Protein AF-A0A7G2JYA2-F1 (afdb_monomer_lite)

InterPro domains:
  IPR001525 C-5 cytosine methyltransferase [PF00145] (7-54)
  IPR001525 C-5 cytosine methyltransferase [PF00145] (101-145)
  IPR001525 C-5 cytosine methyltransferase [PS51679] (1-152)
  IPR019062 Restriction endonuclease, type II, HpaII [PF09561] (167-220)
  IPR029063 S-adenosyl-L-methionine-dependent methyltransferase superfamily [G3DSA:3.40.50.150] (1-68)
  IPR029063 S-adenosyl-L-methionine-dependent methyltransferase superfamily [SSF53335] (8-150)
  IPR050390 DNA Cytosine-5 Methyltransferase [PTHR10629] (8-52)

Organism: NCBI:txid456482

Radius of gyration: 27.26 Å; chains: 1; bounding box: 79×37×60 Å

pLDDT: mean 84.64, std 14.78, range [38.72, 98.38]

Structure (mmCIF, N/CA/C/O backbone):
data_AF-A0A7G2JYA2-F1
#
_entry.id   AF-A0A7G2JYA2-F1
#
loop_
_atom_site.group_PDB
_atom_site.id
_atom_site.type_symbol
_atom_site.label_atom_id
_atom_site.label_alt_id
_atom_site.label_comp_id
_atom_site.label_asym_id
_atom_site.label_entity_id
_atom_site.label_seq_id
_atom_site.pdbx_PDB_ins_code
_atom_site.Cartn_x
_atom_site.Cartn_y
_atom_site.Cartn_z
_atom_site.occupancy
_atom_site.B_iso_or_equiv
_atom_site.auth_seq_id
_atom_site.auth_comp_id
_atom_site.auth_asym_id
_atom_site.auth_atom_id
_atom_site.pdbx_PDB_model_num
ATOM 1 N N . ILE A 1 1 ? 4.106 -10.893 19.745 1.00 87.44 1 ILE A N 1
ATOM 2 C CA . ILE A 1 1 ? 3.954 -9.435 19.480 1.00 87.44 1 ILE A CA 1
ATOM 3 C C . ILE A 1 1 ? 2.601 -8.959 19.981 1.00 87.44 1 ILE A C 1
ATOM 5 O O . ILE A 1 1 ? 2.606 -8.155 20.895 1.00 87.44 1 ILE A O 1
ATOM 9 N N . ARG A 1 2 ? 1.481 -9.466 19.439 1.00 89.56 2 ARG A N 1
ATOM 10 C CA . ARG A 1 2 ? 0.130 -9.108 19.900 1.00 89.56 2 ARG A CA 1
ATOM 11 C C . ARG A 1 2 ? -0.038 -9.265 21.416 1.00 89.56 2 ARG A C 1
ATOM 13 O O . ARG A 1 2 ? -0.331 -8.278 22.067 1.00 89.56 2 ARG A O 1
ATOM 20 N N . ASP A 1 3 ? 0.260 -10.446 21.956 1.00 90.69 3 ASP A N 1
ATOM 21 C CA . ASP A 1 3 ? 0.047 -10.734 23.385 1.00 90.69 3 ASP A CA 1
ATOM 22 C C . ASP A 1 3 ? 0.799 -9.764 24.305 1.00 90.69 3 ASP A C 1
ATOM 24 O O . ASP A 1 3 ? 0.216 -9.219 25.229 1.00 90.69 3 ASP A O 1
ATOM 28 N N . ILE A 1 4 ? 2.064 -9.464 23.993 1.00 93.25 4 ILE A N 1
ATOM 29 C CA . ILE A 1 4 ? 2.868 -8.484 24.742 1.00 93.25 4 ILE A CA 1
ATOM 30 C C . ILE A 1 4 ? 2.220 -7.092 24.672 1.00 93.25 4 ILE A C 1
ATOM 32 O O . ILE A 1 4 ? 2.113 -6.402 25.680 1.00 93.25 4 ILE A O 1
ATOM 36 N N . LEU A 1 5 ? 1.775 -6.665 23.485 1.00 89.56 5 LEU A N 1
ATOM 37 C CA . LEU A 1 5 ? 1.145 -5.354 23.316 1.00 89.56 5 LEU A CA 1
ATOM 38 C C . LEU A 1 5 ? -0.164 -5.247 24.106 1.00 89.56 5 LEU A C 1
ATOM 40 O O . LEU A 1 5 ? -0.348 -4.271 24.826 1.00 89.56 5 LEU A O 1
ATOM 44 N N . GLU A 1 6 ? -1.036 -6.248 24.007 1.00 86.69 6 GLU A N 1
ATOM 45 C CA . GLU A 1 6 ? -2.365 -6.222 24.626 1.00 86.69 6 GLU A CA 1
ATOM 46 C C . GLU A 1 6 ? -2.325 -6.507 26.129 1.00 86.69 6 GLU A C 1
ATOM 48 O O . GLU A 1 6 ? -2.915 -5.768 26.914 1.00 86.69 6 GLU A O 1
ATOM 53 N N . GLN A 1 7 ? -1.624 -7.563 26.545 1.00 85.81 7 GLN A N 1
ATOM 54 C CA . GLN A 1 7 ? -1.699 -8.086 27.911 1.00 85.81 7 GLN A CA 1
ATOM 55 C C . GLN A 1 7 ? -0.664 -7.464 28.849 1.00 85.81 7 GLN A C 1
ATOM 57 O O . GLN A 1 7 ? -0.943 -7.304 30.035 1.00 85.81 7 GLN A O 1
ATOM 62 N N . GLU A 1 8 ? 0.522 -7.112 28.344 1.00 91.44 8 GLU A N 1
ATOM 63 C CA . GLU A 1 8 ? 1.608 -6.580 29.181 1.00 91.44 8 GLU A CA 1
ATOM 64 C C . GLU A 1 8 ? 1.722 -5.056 29.087 1.00 91.44 8 GLU A C 1
ATOM 66 O O . GLU A 1 8 ? 2.047 -4.395 30.073 1.00 91.44 8 GLU A O 1
ATOM 71 N N . LEU A 1 9 ? 1.460 -4.486 27.906 1.00 90.94 9 LEU A N 1
ATOM 72 C CA . LEU A 1 9 ? 1.681 -3.062 27.638 1.00 90.94 9 LEU A CA 1
ATOM 73 C C . LEU A 1 9 ? 0.392 -2.228 27.566 1.00 90.94 9 LEU A C 1
ATOM 75 O O . LEU A 1 9 ? 0.486 -1.000 27.534 1.00 90.94 9 LEU A O 1
ATOM 79 N N . GLY A 1 10 ? -0.788 -2.861 27.555 1.00 87.12 10 GLY A N 1
ATOM 80 C CA . GLY A 1 10 ? -2.086 -2.173 27.561 1.00 87.12 10 GLY A CA 1
ATOM 81 C C . GLY A 1 10 ? -2.431 -1.440 26.257 1.00 87.12 10 GLY A C 1
ATOM 82 O O . GLY A 1 10 ? -3.100 -0.407 26.283 1.00 87.12 10 GLY A O 1
ATOM 83 N N . TYR A 1 11 ? -1.951 -1.933 25.114 1.00 89.69 11 TYR A N 1
ATOM 84 C CA . TYR A 1 11 ? -2.287 -1.413 23.786 1.00 89.69 11 TYR A CA 1
ATOM 85 C C . TYR A 1 11 ? -3.396 -2.238 23.131 1.00 89.69 11 TYR A C 1
ATOM 87 O O . TYR A 1 11 ? -3.364 -3.462 23.180 1.00 89.69 11 TYR A O 1
ATOM 95 N N . SER A 1 12 ? -4.312 -1.596 22.407 1.00 89.31 12 SER A N 1
ATOM 96 C CA . SER A 1 12 ? -5.119 -2.288 21.397 1.00 89.31 12 SER A CA 1
ATOM 97 C C . SER A 1 12 ? -4.242 -2.784 20.242 1.00 89.31 12 SER A C 1
ATOM 99 O O . SER A 1 12 ? -3.123 -2.302 20.040 1.00 89.31 12 SER A O 1
ATOM 101 N N . PHE A 1 13 ? -4.726 -3.756 19.462 1.00 90.25 13 PHE A N 1
ATOM 102 C CA . PHE A 1 13 ? -3.968 -4.301 18.336 1.00 90.25 13 PHE A CA 1
ATOM 103 C C . PHE A 1 13 ? -4.812 -4.463 17.069 1.00 90.25 13 PHE A C 1
ATOM 105 O O . PHE A 1 13 ? -5.624 -5.376 16.928 1.00 90.25 13 PHE A O 1
ATOM 112 N N . TYR A 1 14 ? -4.518 -3.630 16.076 1.00 91.81 14 TYR A N 1
ATOM 113 C CA . TYR A 1 14 ? -5.104 -3.673 14.743 1.00 91.81 14 TYR A CA 1
ATOM 114 C C . TYR A 1 14 ? -4.046 -4.090 13.721 1.00 91.81 14 TYR A C 1
ATOM 116 O O . TYR A 1 14 ? -2.937 -3.555 13.687 1.00 91.81 14 TYR A O 1
ATOM 124 N N . PHE A 1 15 ? -4.387 -5.045 12.854 1.00 94.25 15 PHE A N 1
ATOM 125 C CA . PHE A 1 15 ? -3.479 -5.576 11.839 1.00 94.25 15 PHE A CA 1
ATOM 126 C C . PHE A 1 15 ? -4.171 -5.721 10.487 1.00 94.25 15 PHE A C 1
ATOM 128 O O . PHE A 1 15 ? -5.263 -6.283 10.406 1.00 94.25 15 PHE A O 1
ATOM 135 N N . LYS A 1 16 ? -3.504 -5.286 9.413 1.00 95.44 16 LYS A N 1
ATOM 136 C CA . LYS A 1 16 ? -3.934 -5.540 8.030 1.00 95.44 16 LYS A CA 1
ATOM 137 C C . LYS A 1 16 ? -2.724 -5.587 7.100 1.00 95.44 16 LYS A C 1
ATOM 139 O O . LYS A 1 16 ? -1.750 -4.856 7.278 1.00 95.44 16 LYS A O 1
ATOM 144 N N . VAL A 1 17 ? -2.779 -6.451 6.088 1.00 96.75 17 VAL A N 1
ATOM 145 C CA . VAL A 1 17 ? -1.805 -6.442 4.988 1.00 96.75 17 VAL A CA 1
ATOM 146 C C . VAL A 1 17 ? -2.304 -5.482 3.917 1.00 96.75 17 VAL A C 1
ATOM 148 O O . VAL A 1 17 ? -3.364 -5.701 3.341 1.00 96.75 17 VAL A O 1
ATOM 151 N N . LEU A 1 18 ? -1.529 -4.435 3.648 1.00 96.69 18 LEU A N 1
ATOM 152 C CA . LEU A 1 18 ? -1.830 -3.407 2.656 1.00 96.69 18 LEU A CA 1
ATOM 153 C C . LEU A 1 18 ? -0.885 -3.538 1.461 1.00 96.69 18 LEU A C 1
ATOM 155 O O . LEU A 1 18 ? 0.320 -3.742 1.643 1.00 96.69 18 LEU A O 1
ATOM 159 N N . LYS A 1 19 ? -1.406 -3.410 0.239 1.00 97.19 19 LYS A N 1
ATOM 160 C CA . LYS A 1 19 ? -0.598 -3.383 -0.989 1.00 97.19 19 LYS A CA 1
ATOM 161 C C . LYS A 1 19 ? -0.483 -1.958 -1.494 1.00 97.19 19 LYS A C 1
ATOM 163 O O . LYS A 1 19 ? -1.463 -1.230 -1.494 1.00 97.19 19 LYS A O 1
ATOM 168 N N . ALA A 1 20 ? 0.685 -1.574 -1.998 1.00 97.50 20 ALA A N 1
ATOM 169 C CA . ALA A 1 20 ? 0.857 -0.246 -2.591 1.00 97.50 20 ALA A CA 1
ATOM 170 C C . ALA A 1 20 ? -0.096 0.005 -3.785 1.00 97.50 20 ALA A C 1
ATOM 172 O O . ALA A 1 20 ? -0.583 1.123 -3.944 1.00 97.50 20 ALA A O 1
ATOM 173 N N . SER A 1 21 ? -0.432 -1.047 -4.546 1.00 97.81 21 SER A N 1
ATOM 174 C CA . SER A 1 21 ? -1.435 -1.025 -5.624 1.00 97.81 21 SER A CA 1
ATOM 175 C C . SER A 1 21 ? -2.829 -0.611 -5.182 1.00 97.81 21 SER A C 1
ATOM 177 O O . SER A 1 21 ? -3.551 -0.008 -5.967 1.00 97.81 21 SER A O 1
ATOM 179 N N . ASP A 1 22 ? -3.184 -0.891 -3.932 1.00 97.75 22 ASP A N 1
ATOM 180 C CA . ASP A 1 22 ? -4.495 -0.564 -3.372 1.00 97.75 22 ASP A CA 1
ATOM 181 C C . ASP A 1 22 ? -4.549 0.904 -2.912 1.00 97.75 22 ASP A C 1
ATOM 183 O O . ASP A 1 22 ? -5.589 1.377 -2.475 1.00 97.75 22 ASP A O 1
ATOM 187 N N . TYR A 1 23 ? -3.432 1.638 -2.993 1.00 97.88 23 TYR A N 1
ATOM 188 C CA . TYR A 1 23 ? -3.312 3.031 -2.552 1.00 97.88 23 TYR A CA 1
ATOM 189 C C . TYR A 1 23 ? -2.679 3.923 -3.624 1.00 97.88 23 TYR A C 1
ATOM 191 O O . TYR A 1 23 ? -1.924 4.851 -3.330 1.00 97.88 23 TYR A O 1
ATOM 199 N N . GLY A 1 24 ? -2.990 3.647 -4.892 1.00 97.19 24 GLY A N 1
ATOM 200 C CA . GLY A 1 24 ? -2.663 4.543 -5.997 1.00 97.19 24 GLY A CA 1
ATOM 201 C C . GLY A 1 24 ? -1.292 4.349 -6.645 1.00 97.19 24 GLY A C 1
ATOM 202 O O . GLY A 1 24 ? -0.990 5.068 -7.595 1.00 97.19 24 GLY A O 1
ATOM 203 N N . LEU A 1 25 ? -0.465 3.410 -6.178 1.00 98.31 25 LEU A N 1
ATOM 204 C CA . LEU A 1 25 ? 0.905 3.228 -6.668 1.00 98.31 25 LEU A CA 1
ATOM 205 C C . LEU A 1 25 ? 1.054 1.960 -7.514 1.00 98.31 25 LEU A C 1
ATOM 207 O O . LEU A 1 25 ? 0.615 0.899 -7.077 1.00 98.31 25 LEU A O 1
ATOM 211 N N . PRO A 1 26 ? 1.750 1.987 -8.665 1.00 98.12 26 PRO A N 1
ATOM 212 C CA . PRO A 1 26 ? 1.885 0.825 -9.545 1.00 98.12 26 PRO A CA 1
ATOM 213 C C . PRO A 1 26 ? 2.936 -0.173 -9.038 1.00 98.12 26 PRO A C 1
ATOM 215 O O . PRO A 1 26 ? 3.885 -0.532 -9.734 1.00 98.12 26 PRO A O 1
ATOM 218 N N . GLN A 1 27 ? 2.787 -0.648 -7.802 1.00 97.81 27 GLN A N 1
ATOM 219 C CA . GLN A 1 27 ? 3.692 -1.599 -7.171 1.00 97.81 27 GLN A CA 1
ATOM 220 C C . GLN A 1 27 ? 2.916 -2.646 -6.367 1.00 97.81 27 GLN A C 1
ATOM 222 O O . GLN A 1 27 ? 2.090 -2.313 -5.527 1.00 97.81 27 GLN A O 1
ATOM 227 N N . LEU A 1 28 ? 3.242 -3.930 -6.538 1.00 95.56 28 LEU A N 1
ATOM 228 C CA . LEU A 1 28 ? 2.554 -5.008 -5.814 1.00 95.56 28 LEU A CA 1
ATOM 229 C C . LEU A 1 28 ? 2.766 -4.947 -4.287 1.00 95.56 28 LEU A C 1
ATOM 231 O O . LEU A 1 28 ? 1.893 -5.364 -3.536 1.00 95.56 28 LEU A O 1
ATOM 235 N N . ARG A 1 29 ? 3.938 -4.457 -3.852 1.00 95.75 29 ARG A N 1
ATOM 236 C CA . ARG A 1 29 ? 4.499 -4.402 -2.480 1.00 95.75 29 ARG A CA 1
ATOM 237 C C . ARG A 1 29 ? 3.463 -4.584 -1.349 1.00 95.75 29 ARG A C 1
ATOM 239 O O . ARG A 1 29 ? 3.021 -3.587 -0.781 1.00 95.75 29 ARG A O 1
ATOM 246 N N . PRO A 1 30 ? 3.137 -5.836 -0.962 1.00 96.56 30 PRO A N 1
ATOM 247 C CA . PRO A 1 30 ? 2.293 -6.105 0.195 1.00 96.56 30 PRO A CA 1
ATOM 248 C C . PRO A 1 30 ? 3.116 -5.928 1.473 1.00 96.56 30 PRO A C 1
ATOM 250 O O . PRO A 1 30 ? 4.232 -6.452 1.576 1.00 96.56 30 PRO A O 1
ATOM 253 N N . ARG A 1 31 ? 2.601 -5.185 2.449 1.00 96.50 31 ARG A N 1
ATOM 254 C CA . ARG A 1 31 ? 3.238 -4.967 3.753 1.00 96.50 31 ARG A CA 1
ATOM 255 C C . ARG A 1 31 ? 2.219 -5.124 4.870 1.00 96.50 31 ARG A C 1
ATOM 257 O O . ARG A 1 31 ? 1.078 -4.706 4.736 1.00 96.50 31 ARG A O 1
ATOM 264 N N . ALA A 1 32 ? 2.649 -5.749 5.958 1.00 96.25 32 ALA A N 1
ATOM 265 C CA . ALA A 1 32 ? 1.882 -5.822 7.189 1.00 96.25 32 ALA A CA 1
ATOM 266 C C . ALA A 1 32 ? 1.953 -4.475 7.914 1.00 96.25 32 ALA A C 1
ATOM 268 O O . ALA A 1 32 ? 3.049 -3.996 8.203 1.00 96.25 32 ALA A O 1
ATOM 269 N N . PHE A 1 33 ? 0.796 -3.898 8.214 1.00 96.44 33 PHE A N 1
ATOM 270 C CA . PHE A 1 33 ? 0.657 -2.738 9.081 1.00 96.44 33 PHE A CA 1
ATOM 271 C C . PHE A 1 33 ? 0.082 -3.207 10.415 1.00 96.44 33 PHE A C 1
ATOM 273 O O . PHE A 1 33 ? -0.901 -3.947 10.445 1.00 96.44 33 PHE A O 1
ATOM 280 N N . MET A 1 34 ? 0.729 -2.797 11.503 1.00 95.00 34 MET A N 1
ATOM 281 C CA . MET A 1 34 ? 0.316 -3.048 12.882 1.00 95.00 34 MET A CA 1
ATOM 282 C C . MET A 1 34 ? 0.147 -1.695 13.556 1.00 95.00 34 MET A C 1
ATOM 284 O O . MET A 1 34 ? 1.076 -0.888 13.531 1.00 95.00 34 MET A O 1
ATOM 288 N N . ILE A 1 35 ? -1.027 -1.445 14.119 1.00 93.50 35 ILE A N 1
ATOM 289 C CA . ILE A 1 35 ? -1.361 -0.201 14.810 1.00 93.50 35 ILE A CA 1
ATOM 290 C C . ILE A 1 35 ? -1.909 -0.579 16.173 1.00 93.50 35 ILE A C 1
ATOM 292 O O . ILE A 1 35 ? -2.748 -1.471 16.271 1.00 93.50 35 ILE A O 1
ATOM 296 N N . GLY A 1 36 ? -1.435 0.096 17.210 1.00 91.19 36 GLY A N 1
ATOM 297 C CA . GLY A 1 36 ? -1.969 -0.062 18.549 1.00 91.19 36 GLY A CA 1
ATOM 298 C C . GLY A 1 36 ? -2.107 1.278 19.238 1.00 91.19 36 GLY A C 1
ATOM 299 O O . GLY A 1 36 ? -1.251 2.152 19.081 1.00 91.19 36 GLY A O 1
ATOM 300 N N . PHE A 1 37 ? -3.182 1.421 20.000 1.00 89.38 37 PHE A N 1
ATOM 301 C CA . PHE A 1 37 ? -3.479 2.610 20.783 1.00 89.38 37 PHE A CA 1
ATOM 302 C C . PHE A 1 37 ? -3.457 2.222 22.256 1.00 89.38 37 PHE A C 1
ATOM 304 O O . PHE A 1 37 ? -4.023 1.204 22.646 1.00 89.38 37 PHE A O 1
ATOM 311 N N . ARG A 1 38 ? -2.751 2.999 23.072 1.00 86.81 38 ARG A N 1
ATOM 312 C CA . ARG A 1 38 ? -2.680 2.752 24.510 1.00 86.81 38 ARG A CA 1
ATOM 313 C C . ARG A 1 38 ? -3.989 3.189 25.164 1.00 86.81 38 ARG A C 1
ATOM 315 O O . ARG A 1 38 ? -4.478 4.263 24.823 1.00 86.81 38 ARG A O 1
ATOM 322 N N . ASP A 1 39 ? -4.508 2.383 26.087 1.00 74.12 39 ASP A N 1
ATOM 323 C CA . ASP A 1 39 ? -5.713 2.697 26.876 1.00 74.12 39 ASP A CA 1
ATOM 324 C C . ASP A 1 39 ? -6.967 2.962 26.005 1.00 74.12 39 ASP A C 1
ATOM 326 O O . ASP A 1 39 ? -7.845 3.761 26.330 1.00 74.12 39 ASP A O 1
ATOM 330 N N . ASP A 1 40 ? -7.046 2.278 24.860 1.00 72.00 40 ASP A N 1
ATOM 331 C CA . ASP A 1 40 ? -8.160 2.324 23.907 1.00 72.00 40 ASP A CA 1
ATOM 332 C C . ASP A 1 40 ? -9.364 1.548 24.466 1.00 72.00 40 ASP A C 1
ATOM 334 O O . ASP A 1 40 ? -9.551 0.354 24.219 1.00 72.00 40 ASP A O 1
ATOM 338 N N . HIS A 1 41 ? -10.150 2.208 25.317 1.00 60.59 41 HIS A N 1
ATOM 339 C CA . HIS A 1 41 ? -11.287 1.602 26.004 1.00 60.59 41 HIS A CA 1
ATOM 340 C C . HIS A 1 41 ? -12.524 1.492 25.089 1.00 60.59 41 HIS A C 1
ATOM 342 O O . HIS A 1 41 ? -13.467 2.267 25.193 1.00 60.59 41 HIS A O 1
ATOM 348 N N . VAL A 1 42 ? -12.532 0.464 24.233 1.00 54.56 42 VAL A N 1
ATOM 349 C CA . VAL A 1 42 ? -13.696 -0.292 23.698 1.00 54.56 42 VAL A CA 1
ATOM 350 C C . VAL A 1 42 ? -14.729 0.448 22.816 1.00 54.56 42 VAL A C 1
ATOM 352 O O . VAL A 1 42 ? -15.419 -0.212 22.042 1.00 54.56 42 VAL A O 1
ATOM 355 N N . LEU A 1 43 ? -14.862 1.775 22.862 1.00 53.59 43 LEU A N 1
ATOM 356 C CA . LEU A 1 43 ? -15.916 2.491 22.121 1.00 53.59 43 LEU A CA 1
ATOM 357 C C . LEU A 1 43 ? -15.513 2.918 20.701 1.00 53.59 43 LEU A C 1
ATOM 359 O O . LEU A 1 43 ? -16.385 3.083 19.846 1.00 53.59 43 LEU A O 1
ATOM 363 N N . GLY A 1 44 ? -14.217 3.047 20.414 1.00 57.56 44 GLY A N 1
ATOM 364 C CA . GLY A 1 44 ? -13.713 3.305 19.069 1.00 57.56 44 GLY A CA 1
ATOM 365 C C . GLY A 1 44 ? -13.234 2.020 18.390 1.00 57.56 44 GLY A C 1
ATOM 366 O O . GLY A 1 44 ? -12.468 1.254 18.961 1.00 57.56 44 GLY A O 1
ATOM 367 N N . ASN A 1 45 ? -13.665 1.781 17.150 1.00 77.69 45 ASN A N 1
ATOM 368 C CA . ASN A 1 45 ? -13.086 0.737 16.302 1.00 77.69 45 ASN A CA 1
ATOM 369 C C . ASN A 1 45 ? -12.233 1.405 15.226 1.00 77.69 45 ASN A C 1
ATOM 371 O O . ASN A 1 45 ? -12.764 1.934 14.243 1.00 77.69 45 ASN A O 1
ATOM 375 N N . PHE A 1 46 ? -10.909 1.380 15.394 1.00 89.38 46 PHE A N 1
ATOM 376 C CA . PHE A 1 46 ? -10.008 1.815 14.331 1.00 89.38 46 PHE A CA 1
ATOM 377 C C . PHE A 1 46 ? -10.234 0.972 13.067 1.00 89.38 46 PHE A C 1
ATOM 379 O O . PHE A 1 46 ? -10.296 -0.259 13.111 1.00 89.38 46 PHE A O 1
ATOM 386 N N . SER A 1 47 ? -10.309 1.641 11.917 1.00 92.31 47 SER A N 1
ATOM 387 C CA . SER A 1 47 ? -10.383 0.997 10.608 1.00 92.31 47 SER A CA 1
ATOM 388 C C . SER A 1 47 ? -9.232 1.462 9.723 1.00 92.31 47 SER A C 1
ATOM 390 O O . SER A 1 47 ? -8.852 2.632 9.702 1.00 92.31 47 SER A O 1
ATOM 392 N N . PHE A 1 48 ? -8.650 0.512 8.995 1.00 95.62 48 PHE A N 1
ATOM 393 C CA . PHE A 1 48 ? -7.657 0.811 7.969 1.00 95.62 48 PHE A CA 1
ATOM 394 C C . PHE A 1 48 ? -8.320 1.505 6.773 1.00 95.62 48 PHE A C 1
ATOM 396 O O . PHE A 1 48 ? -9.480 1.211 6.488 1.00 95.62 48 PHE A O 1
ATOM 403 N N . PRO A 1 49 ? -7.582 2.344 6.026 1.00 96.25 49 PRO A N 1
ATOM 404 C CA . PRO A 1 49 ? -8.135 3.063 4.885 1.00 96.25 49 PRO A CA 1
ATOM 405 C C . PRO A 1 49 ? -8.661 2.104 3.815 1.00 96.25 49 PRO A C 1
ATOM 407 O O . PRO A 1 49 ? -8.058 1.053 3.545 1.00 96.25 49 PRO A O 1
ATOM 410 N N . GLU A 1 50 ? -9.752 2.505 3.169 1.00 96.31 50 GLU A N 1
ATOM 411 C CA . GLU A 1 50 ? -10.295 1.789 2.020 1.00 96.31 50 GLU A CA 1
ATOM 412 C C . GLU A 1 50 ? -9.372 1.913 0.796 1.00 96.31 50 GLU A C 1
ATOM 414 O O . GLU A 1 50 ? -8.714 2.946 0.622 1.00 96.31 50 GLU A O 1
ATOM 419 N N . PRO A 1 51 ? -9.291 0.870 -0.051 1.00 96.50 51 PRO A N 1
ATOM 420 C CA . PRO A 1 51 ? -8.523 0.917 -1.286 1.00 96.50 51 PRO A CA 1
ATOM 421 C C . PRO A 1 51 ? -8.996 2.009 -2.250 1.00 96.50 51 PRO A C 1
ATOM 423 O O . PRO A 1 51 ? -10.190 2.273 -2.382 1.00 96.50 51 PRO A O 1
ATOM 426 N N . ILE A 1 52 ? -8.055 2.576 -2.998 1.00 97.25 52 ILE A N 1
ATOM 427 C CA . ILE A 1 52 ? -8.300 3.499 -4.108 1.00 97.25 52 ILE A CA 1
ATOM 428 C C . ILE A 1 52 ? -7.649 2.968 -5.395 1.00 97.25 52 ILE A C 1
ATOM 430 O O . ILE A 1 52 ? -6.653 2.240 -5.327 1.00 97.25 52 ILE A O 1
ATOM 434 N N . PRO A 1 53 ? -8.176 3.328 -6.580 1.00 97.69 53 PRO A N 1
ATOM 435 C CA . PRO A 1 53 ? -7.574 2.927 -7.848 1.00 97.69 53 PRO A CA 1
ATOM 436 C C . PRO A 1 53 ? -6.163 3.506 -8.035 1.00 97.69 53 PRO A C 1
ATOM 438 O O . PRO A 1 53 ? -5.769 4.476 -7.381 1.00 97.69 53 PRO A O 1
ATOM 441 N N . LEU A 1 54 ? -5.408 2.920 -8.970 1.00 97.88 54 LEU A N 1
ATOM 442 C CA . LEU A 1 54 ? -4.081 3.397 -9.365 1.00 97.88 54 LEU A CA 1
ATOM 443 C C . LEU A 1 54 ? -4.137 4.856 -9.845 1.00 97.88 54 LEU A C 1
ATOM 445 O O . LEU A 1 54 ? -4.980 5.215 -10.662 1.00 97.88 54 LEU A O 1
ATOM 449 N N . LYS A 1 55 ? -3.201 5.689 -9.373 1.00 97.31 55 LYS A N 1
ATOM 450 C CA . LYS A 1 55 ? -3.024 7.073 -9.851 1.00 97.31 55 LYS A CA 1
ATOM 451 C C . LYS A 1 55 ? -2.300 7.113 -11.193 1.00 97.31 55 LYS A C 1
ATOM 453 O O . LYS A 1 55 ? -2.487 8.037 -11.974 1.00 97.31 55 LYS A O 1
ATOM 458 N N . PHE A 1 56 ? -1.422 6.140 -11.405 1.00 98.00 56 PHE A N 1
ATOM 459 C CA . PHE A 1 56 ? -0.609 5.958 -12.597 1.00 98.00 56 PHE A CA 1
ATOM 460 C C . PHE A 1 56 ? -0.114 4.508 -12.647 1.00 98.00 56 PHE A C 1
ATOM 462 O O . PHE A 1 56 ? -0.155 3.783 -11.649 1.00 98.00 56 PHE A O 1
ATOM 469 N N . THR A 1 57 ? 0.360 4.091 -13.812 1.00 98.38 57 THR A N 1
ATOM 470 C CA . THR A 1 57 ? 0.805 2.730 -14.127 1.00 98.38 57 THR A CA 1
ATOM 471 C C . THR A 1 57 ? 2.325 2.658 -14.263 1.00 98.38 57 THR A C 1
ATOM 473 O O . THR A 1 57 ? 3.025 3.674 -14.293 1.00 98.38 57 THR A O 1
ATOM 476 N N . MET A 1 58 ? 2.876 1.451 -14.400 1.00 98.19 58 MET A N 1
ATOM 477 C CA . MET A 1 58 ? 4.290 1.309 -14.753 1.00 98.19 58 MET A CA 1
ATOM 478 C C . MET A 1 58 ? 4.630 1.920 -16.118 1.00 98.19 58 MET A C 1
ATOM 480 O O . MET A 1 58 ? 5.756 2.379 -16.283 1.00 98.19 58 MET A O 1
ATOM 484 N N . SER A 1 59 ? 3.695 1.998 -17.069 1.00 98.31 59 SER A N 1
ATOM 485 C CA . SER A 1 59 ? 3.944 2.699 -18.338 1.00 98.31 59 SER A CA 1
ATOM 486 C C . SER A 1 59 ? 4.223 4.189 -18.108 1.00 98.31 59 SER A C 1
ATOM 488 O O . SER A 1 59 ? 5.157 4.746 -18.682 1.00 98.31 59 SER A O 1
ATOM 490 N N . ASP A 1 60 ? 3.512 4.819 -17.169 1.00 98.12 60 ASP A N 1
ATOM 491 C CA . ASP A 1 60 ? 3.765 6.208 -16.762 1.00 98.12 60 ASP A CA 1
ATOM 492 C C . ASP A 1 60 ? 5.088 6.359 -16.000 1.00 98.12 60 ASP A C 1
ATOM 494 O O . ASP A 1 60 ? 5.764 7.391 -16.092 1.00 98.12 60 ASP A O 1
ATOM 498 N N . VAL A 1 61 ? 5.479 5.340 -15.226 1.00 97.62 61 VAL A N 1
ATOM 499 C CA . VAL A 1 61 ? 6.784 5.292 -14.546 1.00 97.62 61 VAL A CA 1
ATOM 500 C C . VAL A 1 61 ? 7.922 5.244 -15.564 1.00 97.62 61 VAL A C 1
ATOM 502 O O . VAL A 1 61 ? 8.903 5.972 -15.415 1.00 97.62 61 VAL A O 1
ATOM 505 N N . TRP A 1 62 ? 7.779 4.412 -16.594 1.00 97.38 62 TRP A N 1
ATOM 506 C CA . TRP A 1 62 ? 8.774 4.214 -17.644 1.00 97.38 62 TRP A CA 1
ATOM 507 C C . TRP A 1 62 ? 8.752 5.284 -18.736 1.00 97.38 62 TRP A C 1
ATOM 509 O O . TRP A 1 62 ? 9.746 5.421 -19.443 1.00 97.38 62 TRP A O 1
ATOM 519 N N . LYS A 1 63 ? 7.661 6.056 -18.850 1.00 97.00 63 LYS A N 1
ATOM 520 C CA . LYS A 1 63 ? 7.388 6.965 -19.978 1.00 97.00 63 LYS A CA 1
ATOM 521 C C . LYS A 1 63 ? 7.395 6.223 -21.327 1.00 97.00 63 LYS A C 1
ATOM 523 O O . LYS A 1 63 ? 7.882 6.751 -22.321 1.00 97.00 63 LYS A O 1
ATOM 528 N N . GLY A 1 64 ? 6.862 5.002 -21.336 1.00 96.94 64 GLY A N 1
ATOM 529 C CA . GLY A 1 64 ? 6.845 4.084 -22.478 1.00 96.94 64 GLY A CA 1
ATOM 530 C C . GLY A 1 64 ? 5.893 2.914 -22.227 1.00 96.94 64 GLY A C 1
ATOM 531 O O . GLY A 1 64 ? 5.404 2.746 -21.107 1.00 96.94 64 GLY A O 1
ATOM 532 N N . LYS A 1 65 ? 5.594 2.096 -23.241 1.00 97.69 65 LYS A N 1
ATOM 533 C CA . LYS A 1 65 ? 4.672 0.961 -23.093 1.00 97.69 65 LYS A CA 1
ATOM 534 C C . LYS A 1 65 ? 5.349 -0.165 -22.314 1.00 97.69 65 LYS A C 1
ATOM 536 O O . LYS A 1 65 ? 6.150 -0.914 -22.869 1.00 97.69 65 LYS A O 1
ATOM 541 N N . CYS A 1 66 ? 4.993 -0.302 -21.042 1.00 97.25 66 CYS A N 1
ATOM 542 C CA . CYS A 1 66 ? 5.447 -1.386 -20.177 1.00 97.25 66 CYS A CA 1
ATOM 543 C C . CYS A 1 66 ? 4.516 -2.604 -20.308 1.00 97.25 66 CYS A C 1
ATOM 545 O O . CYS A 1 66 ? 3.297 -2.462 -20.394 1.00 97.25 66 CYS A O 1
ATOM 547 N N . ASP A 1 67 ? 5.080 -3.811 -20.305 1.00 95.56 67 ASP A N 1
ATOM 548 C CA . ASP A 1 67 ? 4.344 -5.083 -20.354 1.00 95.56 67 ASP A CA 1
ATOM 549 C C . ASP A 1 67 ? 3.490 -5.356 -19.112 1.00 95.56 67 ASP A C 1
ATOM 551 O O . ASP A 1 67 ? 2.523 -6.117 -19.158 1.00 95.56 67 ASP A O 1
ATOM 555 N N . ARG A 1 68 ? 3.844 -4.726 -17.992 1.00 95.31 68 ARG A N 1
ATOM 556 C CA . ARG A 1 68 ? 3.114 -4.817 -16.728 1.00 95.31 68 ARG A CA 1
ATOM 557 C C . ARG A 1 68 ? 2.473 -3.487 -16.393 1.00 95.31 68 ARG A C 1
ATOM 559 O O . ARG A 1 68 ? 3.131 -2.462 -16.484 1.00 95.31 68 ARG A O 1
ATOM 566 N N . GLU A 1 69 ? 1.245 -3.522 -15.892 1.00 97.38 69 GLU A N 1
ATOM 567 C CA . GLU A 1 69 ? 0.587 -2.350 -15.303 1.00 97.38 69 GLU A CA 1
ATOM 568 C C . GLU A 1 69 ? 1.091 -2.078 -13.874 1.00 97.38 69 GLU A C 1
ATOM 570 O O . GLU A 1 69 ? 1.397 -0.938 -13.521 1.00 97.38 69 GLU A O 1
ATOM 575 N N . ILE A 1 70 ? 1.249 -3.147 -13.080 1.00 98.00 70 ILE A N 1
ATOM 576 C CA . ILE A 1 70 ? 1.741 -3.126 -11.695 1.00 98.00 70 ILE A CA 1
ATOM 577 C C . ILE A 1 70 ? 3.129 -3.774 -11.624 1.00 98.00 70 ILE A C 1
ATOM 579 O O . ILE A 1 70 ? 3.333 -4.940 -11.998 1.00 98.00 70 ILE A O 1
ATOM 583 N N . GLY A 1 71 ? 4.087 -3.015 -11.094 1.00 96.31 71 GLY A N 1
ATOM 584 C CA . GLY A 1 71 ? 5.476 -3.420 -10.954 1.00 96.31 71 GLY A CA 1
ATOM 585 C C . GLY A 1 71 ? 5.737 -4.385 -9.799 1.00 96.31 71 GLY A C 1
ATOM 586 O O . GLY A 1 71 ? 4.950 -4.540 -8.857 1.00 96.31 71 GLY A O 1
ATOM 587 N N . TYR A 1 72 ? 6.893 -5.037 -9.862 1.00 94.75 72 TYR A N 1
ATOM 588 C CA . TYR A 1 72 ? 7.358 -5.959 -8.837 1.00 94.75 72 TYR A CA 1
ATOM 589 C C . TYR A 1 72 ? 7.698 -5.250 -7.521 1.00 94.75 72 TYR A C 1
ATOM 591 O O . TYR A 1 72 ? 7.955 -4.046 -7.449 1.00 94.75 72 TYR A O 1
ATOM 599 N N . THR A 1 73 ? 7.749 -6.032 -6.441 1.00 93.31 73 THR A N 1
ATOM 600 C CA . THR A 1 73 ? 8.344 -5.550 -5.191 1.00 93.31 73 THR A CA 1
ATOM 601 C C . THR A 1 73 ? 9.850 -5.422 -5.376 1.00 93.31 73 THR A C 1
ATOM 603 O O . THR A 1 73 ? 10.512 -6.423 -5.638 1.00 93.31 73 THR A O 1
ATOM 606 N N . LEU A 1 74 ? 10.389 -4.223 -5.157 1.00 92.06 74 LEU A N 1
ATOM 607 C CA . LEU A 1 74 ? 11.834 -4.002 -5.126 1.00 92.06 74 LEU A CA 1
ATOM 60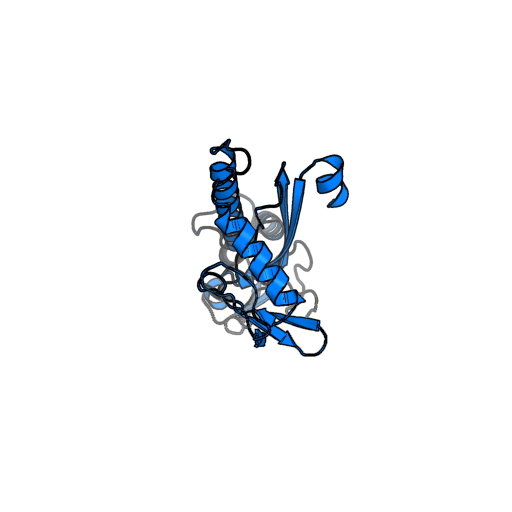8 C C . LEU A 1 74 ? 12.482 -4.847 -4.022 1.00 92.06 74 LEU A C 1
ATOM 610 O O . LEU A 1 74 ? 12.046 -4.804 -2.866 1.00 92.06 74 LEU A O 1
ATOM 614 N N . ARG A 1 75 ? 13.519 -5.608 -4.380 1.00 84.50 75 ARG A N 1
ATOM 615 C CA . ARG A 1 75 ? 14.262 -6.507 -3.485 1.00 84.50 75 ARG A CA 1
ATOM 616 C C . ARG A 1 75 ? 15.764 -6.279 -3.628 1.00 84.50 75 ARG A C 1
ATOM 618 O O . ARG A 1 75 ? 16.252 -5.944 -4.699 1.00 84.50 75 ARG A O 1
ATOM 625 N N . VAL A 1 76 ? 16.504 -6.545 -2.552 1.00 71.81 76 VAL A N 1
ATOM 626 C CA . VAL A 1 76 ? 17.981 -6.508 -2.529 1.00 71.81 76 VAL A CA 1
ATOM 627 C C . VAL A 1 76 ? 18.591 -7.827 -3.065 1.00 71.81 76 VAL A C 1
ATOM 629 O O . VAL A 1 76 ? 19.782 -8.074 -2.929 1.00 71.81 76 VAL A O 1
ATOM 632 N N . GLY A 1 77 ? 17.792 -8.689 -3.704 1.00 66.31 77 GLY A N 1
ATOM 633 C CA . GLY A 1 77 ? 18.207 -9.990 -4.241 1.00 66.31 77 GLY A CA 1
ATOM 634 C C . GLY A 1 77 ? 17.469 -10.337 -5.536 1.00 66.31 77 GLY A C 1
ATOM 635 O O . GLY A 1 77 ? 16.397 -9.799 -5.799 1.00 66.31 77 GLY A O 1
ATOM 636 N N . GLY A 1 78 ? 18.056 -11.220 -6.350 1.00 65.06 78 GLY A N 1
ATOM 637 C CA . GLY A 1 78 ? 17.563 -11.541 -7.700 1.00 65.06 78 GLY A CA 1
ATOM 638 C C . GLY A 1 78 ? 18.082 -10.609 -8.801 1.00 65.06 78 GLY A C 1
ATOM 639 O O . GLY A 1 78 ? 17.746 -10.809 -9.965 1.00 65.06 78 GLY A O 1
ATOM 640 N N . ARG A 1 79 ? 18.938 -9.639 -8.450 1.00 67.12 79 ARG A N 1
ATOM 641 C CA . ARG A 1 79 ? 19.573 -8.707 -9.390 1.00 67.12 79 ARG A CA 1
ATOM 642 C C . ARG A 1 79 ? 20.334 -9.475 -10.474 1.00 67.12 79 ARG A C 1
ATOM 644 O O . ARG A 1 79 ? 21.238 -10.244 -10.155 1.00 67.12 79 ARG A O 1
ATOM 651 N N . GLY A 1 80 ? 19.969 -9.251 -11.736 1.00 67.69 80 GLY A N 1
ATOM 652 C CA . GLY A 1 80 ? 20.565 -9.930 -12.896 1.00 67.69 80 GLY A CA 1
ATOM 653 C C . GLY A 1 80 ? 19.826 -11.190 -13.359 1.00 67.69 80 GLY A C 1
ATOM 654 O O . GLY A 1 80 ? 20.255 -11.822 -14.324 1.00 67.69 80 GLY A O 1
ATOM 655 N N . SER A 1 81 ? 18.710 -11.548 -12.716 1.00 82.44 81 SER A N 1
ATOM 656 C CA . SER A 1 81 ? 17.808 -12.574 -13.246 1.00 82.44 81 SER A CA 1
ATOM 657 C C . SER A 1 81 ? 17.208 -12.080 -14.562 1.00 82.44 81 SER A C 1
ATOM 659 O O . SER A 1 81 ? 16.755 -10.942 -14.645 1.00 82.44 81 SER A O 1
ATOM 661 N N . LYS A 1 82 ? 17.223 -12.925 -15.596 1.00 86.38 82 LYS A N 1
ATOM 662 C CA . LYS A 1 82 ? 16.643 -12.589 -16.904 1.00 86.38 82 LYS A CA 1
ATOM 663 C C . LYS A 1 82 ? 15.122 -12.452 -16.791 1.00 86.38 82 LYS A C 1
ATOM 665 O O . LYS A 1 82 ? 14.524 -13.097 -15.938 1.00 86.38 82 LYS A O 1
ATOM 670 N N . ILE A 1 83 ? 14.493 -11.714 -17.705 1.00 85.38 83 ILE A N 1
ATOM 671 C CA . ILE A 1 83 ? 13.039 -11.464 -17.717 1.00 85.38 83 ILE A CA 1
ATOM 672 C C . ILE A 1 83 ? 12.162 -12.733 -17.620 1.00 85.38 83 ILE A C 1
ATOM 674 O O . ILE A 1 83 ? 11.095 -12.690 -17.017 1.00 85.38 83 ILE A O 1
ATOM 678 N N . GLY A 1 84 ? 12.629 -13.870 -18.151 1.00 82.88 84 GLY A N 1
ATOM 679 C CA . GLY A 1 84 ? 11.942 -15.168 -18.073 1.00 82.88 84 GLY A CA 1
ATOM 680 C C . GLY A 1 84 ? 12.249 -16.006 -16.822 1.00 82.88 84 GLY A C 1
ATOM 681 O O . GLY A 1 84 ? 11.708 -17.097 -16.665 1.00 82.88 84 GLY A O 1
ATOM 682 N N . ASP A 1 85 ? 13.132 -15.544 -15.936 1.00 87.81 85 ASP A N 1
ATOM 683 C CA . ASP A 1 85 ? 13.443 -16.226 -14.680 1.00 87.81 85 ASP A CA 1
ATOM 684 C C . ASP A 1 85 ? 12.358 -15.909 -13.639 1.00 87.81 85 ASP A C 1
ATOM 686 O O . ASP A 1 85 ? 11.992 -14.754 -13.422 1.00 87.81 85 ASP A O 1
ATOM 690 N N . ARG A 1 86 ? 11.899 -16.931 -12.909 1.00 85.19 86 ARG A N 1
ATOM 691 C CA . ARG A 1 86 ? 10.962 -16.789 -11.777 1.00 85.19 86 ARG A CA 1
ATOM 692 C C . ARG A 1 86 ? 11.456 -15.847 -10.667 1.00 85.19 86 ARG A C 1
ATOM 694 O O . ARG A 1 86 ? 10.692 -15.485 -9.777 1.00 85.19 86 ARG A O 1
ATOM 701 N N . ARG A 1 87 ? 12.749 -15.514 -10.665 1.00 85.56 87 ARG A N 1
ATOM 702 C CA . ARG A 1 87 ? 13.417 -14.599 -9.731 1.00 85.56 87 ARG A CA 1
ATOM 703 C C . ARG A 1 87 ? 13.611 -13.196 -10.311 1.00 85.56 87 ARG A C 1
ATOM 705 O O . ARG A 1 87 ? 14.312 -12.403 -9.686 1.00 85.56 87 ARG A O 1
ATOM 712 N N . ASN A 1 88 ? 13.033 -12.882 -11.470 1.00 88.31 88 ASN A N 1
ATOM 713 C CA . ASN A 1 88 ? 13.013 -11.522 -11.990 1.00 88.31 88 ASN A CA 1
ATOM 714 C C . ASN A 1 88 ? 12.145 -10.619 -11.096 1.00 88.31 88 ASN A C 1
ATOM 716 O O . ASN A 1 88 ? 10.951 -10.860 -10.926 1.00 88.31 88 ASN A O 1
ATOM 720 N N . TRP A 1 89 ? 12.757 -9.575 -10.536 1.00 87.31 89 TRP A N 1
ATOM 721 C CA . TRP A 1 89 ? 12.077 -8.564 -9.713 1.00 87.31 89 TRP A CA 1
ATOM 722 C C . TRP A 1 89 ? 12.381 -7.132 -10.168 1.00 87.31 89 TRP A C 1
ATOM 724 O O . TRP A 1 89 ? 11.901 -6.181 -9.550 1.00 87.31 89 TRP A O 1
ATOM 734 N N . ASP A 1 90 ? 13.208 -6.965 -11.200 1.00 90.19 90 ASP A N 1
ATOM 735 C CA . ASP A 1 90 ? 13.779 -5.676 -11.582 1.00 90.19 90 ASP A CA 1
ATOM 736 C C . ASP A 1 90 ? 13.861 -5.441 -13.098 1.00 90.19 90 ASP A C 1
ATOM 738 O O . ASP A 1 90 ? 14.117 -4.304 -13.485 1.00 90.19 90 ASP A O 1
ATOM 742 N N . GLN A 1 91 ? 13.598 -6.437 -13.953 1.00 93.12 91 GLN A N 1
ATOM 743 C CA . GLN A 1 91 ? 13.532 -6.283 -15.411 1.00 93.12 91 GLN A CA 1
ATOM 744 C C . GLN A 1 91 ? 12.090 -6.246 -15.926 1.00 93.12 91 GLN A C 1
ATOM 746 O O . GLN A 1 91 ? 11.234 -7.005 -15.467 1.00 93.12 91 GLN A O 1
ATOM 751 N N . TYR A 1 92 ? 11.859 -5.389 -16.917 1.00 94.56 92 TYR A N 1
ATOM 752 C CA . TYR A 1 92 ? 10.572 -5.129 -17.562 1.00 94.56 92 TYR A CA 1
ATOM 753 C C . TYR A 1 92 ? 10.761 -5.075 -19.076 1.00 94.56 92 TYR A C 1
ATOM 755 O O . TYR A 1 92 ? 11.857 -4.758 -19.544 1.00 94.56 92 TYR A O 1
ATOM 763 N N . LEU A 1 93 ? 9.708 -5.353 -19.843 1.00 96.19 93 LEU A N 1
ATOM 764 C CA . LEU A 1 93 ? 9.709 -5.122 -21.285 1.00 96.19 93 LEU A CA 1
ATOM 765 C C . LEU A 1 93 ? 9.055 -3.763 -21.550 1.00 96.19 93 LEU A C 1
ATOM 767 O O . LEU A 1 93 ? 7.853 -3.600 -21.354 1.00 96.19 93 LEU A O 1
ATOM 771 N N . VAL A 1 94 ? 9.856 -2.792 -21.982 1.00 96.88 94 VAL A N 1
ATOM 772 C CA . VAL A 1 94 ? 9.424 -1.413 -22.239 1.00 96.88 94 VAL A CA 1
ATOM 773 C C . VAL A 1 94 ? 9.656 -1.112 -23.709 1.00 96.88 94 VAL A C 1
ATOM 775 O O . VAL A 1 94 ? 10.787 -1.201 -24.180 1.00 96.88 94 VAL A O 1
ATOM 778 N N . ASP A 1 95 ? 8.580 -0.838 -24.445 1.00 96.94 95 ASP A N 1
ATOM 779 C CA . ASP A 1 95 ? 8.612 -0.595 -25.895 1.00 96.94 95 ASP A CA 1
ATOM 780 C C . ASP A 1 95 ? 9.343 -1.705 -26.677 1.00 96.94 95 ASP A C 1
ATOM 782 O O . ASP A 1 95 ? 10.052 -1.468 -27.652 1.00 96.94 95 ASP A O 1
ATOM 786 N N . GLY A 1 96 ? 9.186 -2.955 -26.226 1.00 94.69 96 GLY A N 1
ATOM 787 C CA . GLY A 1 96 ? 9.831 -4.126 -26.830 1.00 94.69 96 GLY A CA 1
ATOM 788 C C . GLY A 1 96 ? 11.291 -4.348 -26.417 1.00 94.69 96 GLY A C 1
ATOM 789 O O . GLY A 1 96 ? 11.890 -5.333 -26.846 1.00 94.69 96 GLY A O 1
ATOM 790 N N . VAL A 1 97 ? 11.857 -3.501 -25.551 1.00 95.19 97 VAL A N 1
ATOM 791 C CA . VAL A 1 97 ? 13.238 -3.610 -25.061 1.00 95.19 97 VAL A CA 1
ATOM 792 C C . VAL A 1 97 ? 13.263 -3.997 -23.583 1.00 95.19 97 VAL A C 1
ATOM 794 O O . VAL A 1 97 ? 12.559 -3.422 -22.753 1.00 95.19 97 VAL A O 1
ATOM 797 N N . VAL A 1 98 ? 14.097 -4.980 -23.232 1.00 95.31 98 VAL A N 1
ATOM 798 C CA . VAL A 1 98 ? 14.293 -5.380 -21.831 1.00 95.31 98 VAL A CA 1
ATOM 799 C C . VAL A 1 98 ? 15.066 -4.288 -21.095 1.00 95.31 98 VAL A C 1
ATOM 801 O O . VAL A 1 98 ? 16.233 -4.038 -21.388 1.00 95.31 98 VAL A O 1
ATOM 804 N N . SER A 1 99 ? 14.419 -3.677 -20.107 1.00 93.50 99 SER A N 1
ATOM 805 C CA . SER A 1 99 ? 14.949 -2.568 -19.315 1.00 93.50 99 SER A CA 1
ATOM 806 C C . SER A 1 99 ? 14.935 -2.915 -17.827 1.00 93.50 99 SER A C 1
ATOM 808 O O . SER A 1 99 ? 13.955 -3.448 -17.308 1.00 93.50 99 SER A O 1
ATOM 810 N N . GLN A 1 100 ? 16.031 -2.621 -17.123 1.00 93.06 100 GLN A N 1
ATOM 811 C CA . GLN A 1 100 ? 16.140 -2.831 -15.676 1.00 93.06 100 GLN A CA 1
ATOM 812 C C . GLN A 1 100 ? 15.769 -1.554 -14.922 1.00 93.06 100 GLN A C 1
ATOM 814 O O . GLN A 1 100 ? 16.236 -0.470 -15.272 1.00 93.06 100 GLN A O 1
ATOM 819 N N . ILE A 1 101 ? 14.958 -1.675 -13.873 1.00 93.81 101 ILE A N 1
ATOM 820 C CA . ILE A 1 101 ? 14.506 -0.543 -13.065 1.00 93.81 101 ILE A CA 1
ATOM 821 C C . ILE A 1 101 ? 15.676 0.142 -12.354 1.00 93.81 101 ILE A C 1
ATOM 823 O O . ILE A 1 101 ? 16.524 -0.511 -11.740 1.00 93.81 101 ILE A O 1
ATOM 827 N N . MET A 1 102 ? 15.715 1.471 -12.436 1.00 93.81 102 MET A N 1
ATOM 828 C CA . MET A 1 102 ? 16.745 2.310 -11.823 1.00 93.81 102 MET A CA 1
ATOM 829 C C . MET A 1 102 ? 16.141 3.164 -10.699 1.00 93.81 102 MET A C 1
ATOM 831 O O . MET A 1 102 ? 14.914 3.216 -10.561 1.00 93.81 102 MET A O 1
ATOM 835 N N . PRO A 1 103 ? 16.971 3.842 -9.875 1.00 95.38 103 PRO A N 1
ATOM 836 C CA . PRO A 1 103 ? 16.478 4.615 -8.736 1.00 95.38 103 PRO A CA 1
ATOM 837 C C . PRO A 1 103 ? 15.379 5.623 -9.081 1.00 95.38 103 PRO A C 1
ATOM 839 O O . PRO A 1 103 ? 14.469 5.806 -8.285 1.00 95.38 103 PRO A O 1
ATOM 842 N N . GLU A 1 104 ? 15.420 6.237 -10.266 1.00 95.38 104 GLU A N 1
ATOM 843 C CA . GLU A 1 104 ? 14.403 7.194 -10.712 1.00 95.38 104 GLU A CA 1
ATOM 844 C C . GLU A 1 104 ? 13.014 6.546 -10.835 1.00 95.38 104 GLU A C 1
ATOM 846 O O . GLU A 1 104 ? 12.067 6.995 -10.187 1.00 95.38 104 GLU A O 1
ATOM 851 N N . GLN A 1 105 ? 12.900 5.447 -11.591 1.00 96.44 105 GLN A N 1
ATOM 852 C CA . GLN A 1 105 ? 11.640 4.712 -11.741 1.00 96.44 105 GLN A CA 1
ATOM 853 C C . GLN A 1 105 ? 11.189 4.095 -10.413 1.00 96.44 105 GLN A C 1
ATOM 855 O O . GLN A 1 105 ? 10.012 4.150 -10.065 1.00 96.44 105 GLN A O 1
ATOM 860 N N . ALA A 1 106 ? 12.131 3.533 -9.651 1.00 96.12 106 ALA A N 1
ATOM 861 C CA . ALA A 1 106 ? 11.874 2.912 -8.355 1.00 96.12 106 ALA A CA 1
ATOM 862 C C . ALA A 1 106 ? 11.330 3.913 -7.319 1.00 96.12 106 ALA A C 1
ATOM 864 O O . ALA A 1 106 ? 10.432 3.589 -6.544 1.00 96.12 106 ALA A O 1
ATOM 865 N N . ARG A 1 107 ? 11.838 5.146 -7.334 1.00 96.81 107 ARG A N 1
ATOM 866 C CA . ARG A 1 107 ? 11.362 6.248 -6.499 1.00 96.81 107 ARG A CA 1
ATOM 867 C C . ARG A 1 107 ? 9.949 6.674 -6.905 1.00 96.81 107 ARG A C 1
ATOM 869 O O . ARG A 1 107 ? 9.062 6.722 -6.053 1.00 96.81 107 ARG A O 1
ATOM 876 N N . LYS A 1 108 ? 9.717 6.879 -8.207 1.00 97.19 108 LYS A N 1
ATOM 877 C CA . LYS A 1 108 ? 8.399 7.249 -8.743 1.00 97.19 108 LYS A CA 1
ATOM 878 C C . LYS A 1 108 ? 7.337 6.186 -8.444 1.00 97.19 108 LYS A C 1
ATOM 880 O O . LYS A 1 108 ? 6.292 6.515 -7.897 1.00 97.19 108 LYS A O 1
ATOM 885 N N . MET A 1 109 ? 7.614 4.903 -8.704 1.00 96.88 109 MET A N 1
ATOM 886 C CA . MET A 1 109 ? 6.657 3.816 -8.430 1.00 96.88 109 MET A CA 1
ATOM 887 C C . MET A 1 109 ? 6.314 3.664 -6.936 1.00 96.88 109 MET A C 1
ATOM 889 O O . MET A 1 109 ? 5.282 3.086 -6.612 1.00 96.88 109 MET A O 1
ATOM 893 N N . GLN A 1 110 ? 7.184 4.128 -6.027 1.00 97.12 110 GLN A N 1
ATOM 894 C CA . GLN A 1 110 ? 6.966 4.091 -4.575 1.00 97.12 110 GLN A CA 1
ATOM 895 C C . GLN A 1 110 ? 6.274 5.349 -4.023 1.00 97.12 110 GLN A C 1
ATOM 897 O O . GLN A 1 110 ? 5.989 5.384 -2.825 1.00 97.12 110 GLN A O 1
ATOM 902 N N . GLY A 1 111 ? 5.981 6.349 -4.864 1.00 97.31 111 GLY A N 1
ATOM 903 C CA . GLY A 1 111 ? 5.259 7.564 -4.466 1.00 97.31 111 GLY A CA 1
ATOM 904 C C . GLY A 1 111 ? 6.126 8.638 -3.806 1.00 97.31 111 GLY A C 1
ATOM 905 O O . GLY A 1 111 ? 5.615 9.509 -3.100 1.00 97.31 111 GLY A O 1
ATOM 906 N N . PHE A 1 112 ? 7.445 8.578 -3.989 1.00 97.62 112 PHE A N 1
ATOM 907 C CA . PHE A 1 112 ? 8.334 9.636 -3.513 1.00 97.62 112 PHE A CA 1
ATOM 908 C C . PHE A 1 112 ? 8.161 10.921 -4.339 1.00 97.62 112 PHE A C 1
ATOM 910 O O . PHE A 1 112 ? 7.940 10.829 -5.547 1.00 97.62 112 PHE A O 1
ATOM 917 N N . PRO A 1 113 ? 8.325 12.106 -3.722 1.00 95.44 113 PRO A N 1
ATOM 918 C CA . PRO A 1 113 ? 8.294 13.383 -4.431 1.00 95.44 113 PRO A CA 1
ATOM 919 C C . PRO A 1 113 ? 9.344 13.472 -5.542 1.00 95.44 113 PRO A C 1
ATOM 921 O O . PRO A 1 113 ? 10.459 12.980 -5.368 1.00 95.44 113 PRO A O 1
ATOM 924 N N . ASP A 1 114 ? 9.032 14.177 -6.633 1.00 90.31 114 ASP A N 1
ATOM 925 C CA . ASP A 1 114 ? 9.920 14.319 -7.798 1.00 90.31 114 ASP A CA 1
ATOM 926 C C . ASP A 1 114 ? 11.252 15.017 -7.488 1.00 90.31 114 ASP A C 1
ATOM 928 O O . ASP A 1 114 ? 12.248 14.747 -8.159 1.00 90.31 114 ASP A O 1
ATOM 932 N N . ASN A 1 115 ? 11.309 15.831 -6.433 1.00 94.19 115 ASN A N 1
ATOM 933 C CA . ASN A 1 115 ? 12.522 16.497 -5.947 1.00 94.19 115 ASN A CA 1
ATOM 934 C C . ASN A 1 115 ? 13.308 15.686 -4.897 1.00 94.19 115 ASN A C 1
ATOM 936 O O . ASN A 1 115 ? 14.334 16.153 -4.412 1.00 94.19 115 ASN A O 1
ATOM 940 N N . PHE A 1 116 ? 12.837 14.498 -4.504 1.00 94.75 116 PHE A N 1
ATOM 941 C CA . PHE A 1 116 ? 13.528 13.675 -3.513 1.00 94.75 116 PHE A CA 1
ATOM 942 C C . PHE A 1 116 ? 14.725 12.952 -4.134 1.00 94.75 116 PHE A C 1
ATOM 944 O O . PHE A 1 116 ? 14.550 12.151 -5.048 1.00 94.75 116 PHE A O 1
ATOM 951 N N . GLU A 1 117 ? 15.926 13.133 -3.601 1.00 91.00 117 GLU A N 1
ATOM 952 C CA . GLU A 1 117 ? 17.118 12.462 -4.118 1.00 91.00 117 GLU A CA 1
ATOM 953 C C . GLU A 1 117 ? 17.817 11.635 -3.046 1.00 91.00 117 GLU A C 1
ATOM 955 O O . GLU A 1 117 ? 17.819 11.962 -1.861 1.00 91.00 117 GLU A O 1
ATOM 960 N N . PHE A 1 118 ? 18.433 10.540 -3.484 1.00 92.00 118 PHE A N 1
ATOM 961 C CA . PHE A 1 118 ? 19.309 9.735 -2.648 1.00 92.00 118 PHE A CA 1
ATOM 962 C C . PHE A 1 118 ? 20.746 10.210 -2.885 1.00 92.00 118 PHE A C 1
ATOM 964 O O . PHE A 1 118 ? 21.272 9.943 -3.969 1.00 92.00 118 PHE A O 1
ATOM 971 N N . PRO A 1 119 ? 21.413 10.859 -1.909 1.00 94.75 119 PRO A N 1
ATOM 972 C CA . PRO A 1 119 ? 22.782 11.360 -2.057 1.00 94.75 119 PRO A CA 1
ATOM 973 C C . PRO A 1 119 ? 23.808 10.222 -1.911 1.00 94.75 119 PRO A C 1
ATOM 975 O O . PRO A 1 119 ? 24.784 10.314 -1.173 1.00 94.75 119 PRO A O 1
ATOM 978 N N . VAL A 1 120 ? 23.547 9.095 -2.571 1.00 95.81 120 VAL A N 1
ATOM 979 C CA . VAL A 1 120 ? 24.354 7.877 -2.523 1.00 95.81 120 VAL A CA 1
ATOM 980 C C . VAL A 1 120 ? 24.431 7.239 -3.911 1.00 95.81 120 VAL A C 1
ATOM 982 O O . VAL A 1 120 ? 23.556 7.461 -4.753 1.00 95.81 120 VAL A O 1
ATOM 985 N N . PRO A 1 121 ? 25.440 6.389 -4.176 1.00 95.94 121 PRO A N 1
ATOM 986 C CA . PRO A 1 121 ? 25.535 5.669 -5.440 1.00 95.94 121 PRO A CA 1
ATOM 987 C C . PRO A 1 121 ? 24.268 4.865 -5.765 1.00 95.94 121 PRO A C 1
ATOM 989 O O . PRO A 1 121 ? 23.618 4.316 -4.873 1.00 95.94 121 PRO A O 1
ATOM 992 N N . LYS A 1 122 ? 23.960 4.703 -7.061 1.00 91.88 122 LYS A N 1
ATOM 993 C CA . LYS A 1 122 ? 22.734 4.036 -7.552 1.00 91.88 122 LYS A CA 1
ATOM 994 C C . LYS A 1 122 ? 22.476 2.665 -6.914 1.00 91.88 122 LYS A C 1
ATOM 996 O O . LYS A 1 122 ? 21.335 2.324 -6.620 1.00 91.88 122 LYS A O 1
ATOM 1001 N N . SER A 1 123 ? 23.525 1.876 -6.682 1.00 89.94 123 SER A N 1
ATOM 1002 C CA . SER A 1 123 ? 23.420 0.565 -6.027 1.00 89.94 123 SER A CA 1
ATOM 1003 C C . SER A 1 123 ? 22.932 0.665 -4.578 1.00 89.94 123 SER A C 1
ATOM 1005 O O . SER A 1 123 ? 22.096 -0.135 -4.157 1.00 89.94 123 SER A O 1
ATOM 1007 N N . GLN A 1 124 ? 23.418 1.655 -3.827 1.00 93.62 124 GLN A N 1
ATOM 1008 C CA . GLN A 1 124 ? 22.972 1.929 -2.465 1.00 93.62 124 GLN A CA 1
ATOM 1009 C C . GLN A 1 124 ? 21.565 2.526 -2.456 1.00 93.62 124 GLN A C 1
ATOM 1011 O O . GLN A 1 124 ? 20.745 2.091 -1.652 1.00 93.62 124 GLN A O 1
ATOM 1016 N N . ALA A 1 125 ? 21.251 3.430 -3.390 1.00 95.12 125 ALA A N 1
ATOM 1017 C CA . ALA A 1 125 ? 19.903 3.972 -3.550 1.00 95.12 125 ALA A CA 1
ATOM 1018 C C . ALA A 1 125 ? 18.874 2.853 -3.789 1.00 95.12 125 ALA A C 1
ATOM 1020 O O . ALA A 1 125 ? 17.867 2.783 -3.091 1.00 95.12 125 ALA A O 1
ATOM 1021 N N . MET A 1 126 ? 19.163 1.900 -4.685 1.00 93.19 126 MET A N 1
ATOM 1022 C CA . MET A 1 126 ? 18.294 0.734 -4.905 1.00 93.19 126 MET A CA 1
ATOM 1023 C C . MET A 1 126 ? 18.122 -0.126 -3.648 1.00 93.19 126 MET A C 1
ATOM 1025 O O . MET A 1 126 ? 17.019 -0.602 -3.376 1.00 93.19 126 MET A O 1
ATOM 1029 N N . LYS A 1 127 ? 19.185 -0.311 -2.852 1.00 93.00 127 LYS A N 1
ATOM 1030 C CA . LYS A 1 127 ? 19.102 -1.028 -1.570 1.00 93.00 127 LYS A CA 1
ATOM 1031 C C . LYS A 1 127 ? 18.193 -0.296 -0.578 1.00 93.00 127 LYS A C 1
ATOM 1033 O O . LYS A 1 127 ? 17.372 -0.938 0.075 1.00 93.00 127 LYS A O 1
ATOM 1038 N N . GLN A 1 128 ? 18.315 1.027 -0.487 1.00 95.25 128 GLN A N 1
ATOM 1039 C CA . GLN A 1 128 ? 17.482 1.856 0.385 1.00 95.25 128 GLN A CA 1
ATOM 1040 C C . GLN A 1 128 ? 16.014 1.841 -0.067 1.00 95.25 128 GLN A C 1
ATOM 1042 O O . GLN A 1 128 ? 15.142 1.554 0.745 1.00 95.25 128 GLN A O 1
ATOM 1047 N N . LEU A 1 129 ? 15.737 2.010 -1.363 1.00 94.94 129 LEU A N 1
ATOM 1048 C CA . LEU A 1 129 ? 14.392 1.910 -1.951 1.00 94.94 129 LEU A CA 1
ATOM 1049 C C . LEU A 1 129 ? 13.752 0.529 -1.725 1.00 94.94 129 LEU A C 1
ATOM 1051 O O . LEU A 1 129 ? 12.583 0.422 -1.343 1.00 94.94 129 LEU A O 1
ATOM 1055 N N . GLY A 1 130 ? 14.529 -0.548 -1.876 1.00 93.00 130 GLY A N 1
ATOM 1056 C CA . GLY A 1 130 ? 14.082 -1.916 -1.595 1.00 93.00 130 GLY A CA 1
ATOM 1057 C C . GLY A 1 130 ? 13.578 -2.102 -0.160 1.00 93.00 130 GLY A C 1
ATOM 1058 O O . GLY A 1 130 ? 12.553 -2.761 0.053 1.00 93.00 130 GLY A O 1
ATOM 1059 N N . ASN A 1 131 ? 14.238 -1.453 0.801 1.00 93.44 131 ASN A N 1
ATOM 1060 C CA . ASN A 1 131 ? 13.897 -1.481 2.226 1.00 93.44 131 ASN A CA 1
ATOM 1061 C C . ASN A 1 131 ? 12.945 -0.359 2.665 1.00 93.44 131 ASN A C 1
ATOM 1063 O O . ASN A 1 131 ? 12.482 -0.377 3.800 1.00 93.44 131 ASN A O 1
ATOM 1067 N N . SER A 1 132 ? 12.621 0.582 1.780 1.00 94.19 132 SER A N 1
ATOM 1068 C CA . SER A 1 132 ? 11.768 1.723 2.106 1.00 94.19 132 SER A CA 1
ATOM 1069 C C . SER A 1 132 ? 10.277 1.367 2.140 1.00 94.19 132 SER A C 1
ATOM 1071 O O . SER A 1 132 ? 9.875 0.208 2.017 1.00 94.19 132 SER A O 1
ATOM 1073 N N . VAL A 1 133 ? 9.418 2.360 2.310 1.00 93.19 133 VAL A N 1
ATOM 1074 C CA . VAL A 1 133 ? 7.964 2.204 2.352 1.00 93.19 133 VAL A CA 1
ATOM 1075 C C . VAL A 1 133 ? 7.314 2.698 1.061 1.00 93.19 133 VAL A C 1
ATOM 1077 O O . VAL A 1 133 ? 7.902 3.471 0.312 1.00 93.19 133 VAL A O 1
ATOM 1080 N N . ALA A 1 134 ? 6.099 2.224 0.786 1.00 96.62 134 ALA A N 1
ATOM 1081 C CA . ALA A 1 134 ? 5.252 2.821 -0.240 1.00 96.62 134 ALA A CA 1
ATOM 1082 C C . ALA A 1 134 ? 4.578 4.055 0.368 1.00 96.62 134 ALA A C 1
ATOM 1084 O O . ALA A 1 134 ? 3.783 3.917 1.300 1.00 96.62 134 ALA A O 1
ATOM 1085 N N . VAL A 1 135 ? 4.944 5.242 -0.116 1.00 97.50 135 VAL A N 1
ATOM 1086 C CA . VAL A 1 135 ? 4.649 6.517 0.550 1.00 97.50 135 VAL A CA 1
ATOM 1087 C C . VAL A 1 135 ? 3.143 6.730 0.690 1.00 97.50 135 VAL A C 1
ATOM 1089 O O . VAL A 1 135 ? 2.671 7.053 1.774 1.00 97.50 135 VAL A O 1
ATOM 1092 N N . ASP A 1 136 ? 2.376 6.484 -0.369 1.00 97.69 136 ASP A N 1
ATOM 1093 C CA . ASP A 1 136 ? 0.927 6.702 -0.375 1.00 97.69 136 ASP A CA 1
ATOM 1094 C C . ASP A 1 136 ? 0.160 5.725 0.515 1.00 97.69 136 ASP A C 1
ATOM 1096 O O . ASP A 1 136 ? -0.761 6.142 1.212 1.00 97.69 136 ASP A O 1
ATOM 1100 N N . ALA A 1 137 ? 0.580 4.458 0.573 1.00 96.69 137 ALA A N 1
ATOM 1101 C CA . ALA A 1 137 ? -0.016 3.487 1.490 1.00 96.69 137 ALA A CA 1
ATOM 1102 C C . ALA A 1 137 ? 0.233 3.880 2.956 1.00 96.69 137 ALA A C 1
ATOM 1104 O O . ALA A 1 137 ? -0.676 3.816 3.781 1.00 96.69 137 ALA A O 1
ATOM 1105 N N . VAL A 1 138 ? 1.451 4.339 3.279 1.00 97.62 138 VAL A N 1
ATOM 1106 C CA . VAL A 1 138 ? 1.769 4.854 4.622 1.00 97.62 138 VAL A CA 1
ATOM 1107 C C . VAL A 1 138 ? 0.985 6.128 4.921 1.00 97.62 138 VAL A C 1
ATOM 1109 O O . VAL A 1 138 ? 0.460 6.253 6.022 1.00 97.62 138 VAL A O 1
ATOM 1112 N N . ARG A 1 139 ? 0.859 7.045 3.956 1.00 97.81 139 ARG A N 1
ATOM 1113 C CA . ARG A 1 139 ? 0.093 8.289 4.108 1.00 97.81 139 ARG A CA 1
ATOM 1114 C C . ARG A 1 139 ? -1.377 8.010 4.412 1.00 97.81 139 ARG A C 1
ATOM 1116 O O . ARG A 1 139 ? -1.864 8.492 5.425 1.00 97.81 139 ARG A O 1
ATOM 1123 N N . ALA A 1 140 ? -2.046 7.181 3.609 1.00 97.25 140 ALA A N 1
ATOM 1124 C CA . ALA A 1 140 ? -3.452 6.823 3.819 1.00 97.25 140 ALA A CA 1
ATOM 1125 C C . ALA A 1 140 ? -3.675 6.154 5.189 1.00 97.25 140 ALA A C 1
ATOM 1127 O O . ALA A 1 140 ? -4.650 6.422 5.897 1.00 97.25 140 ALA A O 1
ATOM 1128 N N . CYS A 1 141 ? -2.738 5.291 5.589 1.00 96.81 141 CYS A N 1
ATOM 1129 C CA . CYS A 1 141 ? -2.766 4.642 6.892 1.00 96.81 141 CYS A CA 1
ATOM 1130 C C . CYS A 1 141 ? -2.562 5.650 8.038 1.00 96.81 141 CYS A C 1
ATOM 1132 O O . CYS A 1 141 ? -3.256 5.582 9.051 1.00 96.81 141 CYS A O 1
ATOM 1134 N N . GLY A 1 142 ? -1.640 6.600 7.864 1.00 97.06 142 GLY A N 1
ATOM 1135 C CA . GLY A 1 142 ? -1.368 7.678 8.811 1.00 97.06 142 GLY A CA 1
ATOM 1136 C C . GLY A 1 142 ? -2.545 8.639 8.969 1.00 97.06 142 GLY A C 1
ATOM 1137 O O . GLY A 1 142 ? -2.874 9.006 10.089 1.00 97.06 142 GLY A O 1
ATOM 1138 N N . GLU A 1 143 ? -3.233 8.990 7.883 1.00 96.88 143 GLU A N 1
ATOM 1139 C CA . GLU A 1 143 ? -4.453 9.808 7.925 1.00 96.88 143 GLU A CA 1
ATOM 1140 C C . GLU A 1 143 ? -5.566 9.121 8.725 1.00 96.88 143 GLU A C 1
ATOM 1142 O O . GLU A 1 143 ? -6.178 9.743 9.590 1.00 96.88 143 GLU A O 1
ATOM 1147 N N . SER A 1 144 ? -5.777 7.818 8.509 1.00 95.19 144 SER A N 1
ATOM 1148 C CA . SER A 1 144 ? -6.758 7.036 9.280 1.00 95.19 144 SER A CA 1
ATOM 1149 C C . SER A 1 144 ? -6.400 6.995 10.769 1.00 95.19 144 SER A C 1
ATOM 1151 O O . SER A 1 144 ? -7.268 7.155 11.627 1.00 95.19 144 SER A O 1
ATOM 1153 N N . LEU A 1 145 ? -5.109 6.838 11.082 1.00 94.44 145 LEU A N 1
ATOM 1154 C CA . LEU A 1 145 ? -4.596 6.859 12.451 1.00 94.44 145 LEU A CA 1
ATOM 1155 C C . LEU A 1 145 ? -4.815 8.225 13.110 1.00 94.44 145 LEU A C 1
ATOM 1157 O O . LEU A 1 145 ? -5.324 8.283 14.225 1.00 94.44 145 LEU A O 1
ATOM 1161 N N . LEU A 1 146 ? -4.484 9.323 12.424 1.00 93.56 146 LEU A N 1
ATOM 1162 C CA . LEU A 1 146 ? -4.681 10.683 12.933 1.00 93.56 146 LEU A CA 1
ATOM 1163 C C . LEU A 1 146 ? -6.162 10.997 13.154 1.00 93.56 146 LEU A C 1
ATOM 1165 O O . LEU A 1 146 ? -6.516 11.578 14.178 1.00 93.56 146 LEU A O 1
ATOM 1169 N N . ASN A 1 147 ? -7.035 10.582 12.236 1.00 91.88 147 ASN A N 1
ATOM 1170 C CA . ASN A 1 147 ? -8.481 10.737 12.388 1.00 91.88 147 ASN A CA 1
ATOM 1171 C C . ASN A 1 147 ? -8.986 10.029 13.648 1.00 91.88 147 ASN A C 1
ATOM 1173 O O . ASN A 1 147 ? -9.751 10.614 14.416 1.00 91.88 147 ASN A O 1
ATOM 1177 N N . TYR A 1 148 ? -8.509 8.808 13.892 1.00 90.50 148 TYR A N 1
ATOM 1178 C CA . TYR A 1 148 ? -8.866 8.051 15.085 1.00 90.50 148 TYR A CA 1
ATOM 1179 C C . TYR A 1 148 ? -8.293 8.665 16.369 1.00 90.50 148 TYR A C 1
ATOM 1181 O O . TYR A 1 148 ? -9.017 8.842 17.343 1.00 90.50 148 TYR A O 1
ATOM 1189 N N . MET A 1 149 ? -7.028 9.095 16.366 1.00 87.75 149 MET A N 1
ATOM 1190 C CA . MET A 1 149 ? -6.438 9.795 17.514 1.00 87.75 149 MET A CA 1
ATOM 1191 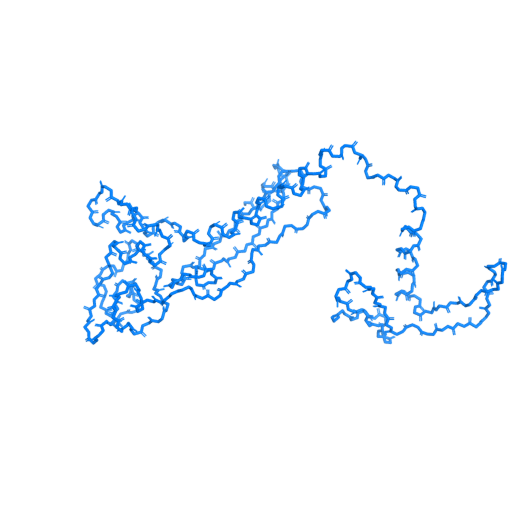C C . MET A 1 149 ? -7.175 11.097 17.844 1.00 87.75 149 MET A C 1
ATOM 1193 O O . MET A 1 149 ? -7.371 11.418 19.015 1.00 87.75 149 MET A O 1
ATOM 1197 N N . ASN A 1 150 ? -7.606 11.847 16.828 1.00 88.44 150 ASN A N 1
ATOM 1198 C CA . ASN A 1 150 ? -8.397 13.061 17.014 1.00 88.44 150 ASN A CA 1
ATOM 1199 C C . ASN A 1 150 ? -9.788 12.757 17.585 1.00 88.44 150 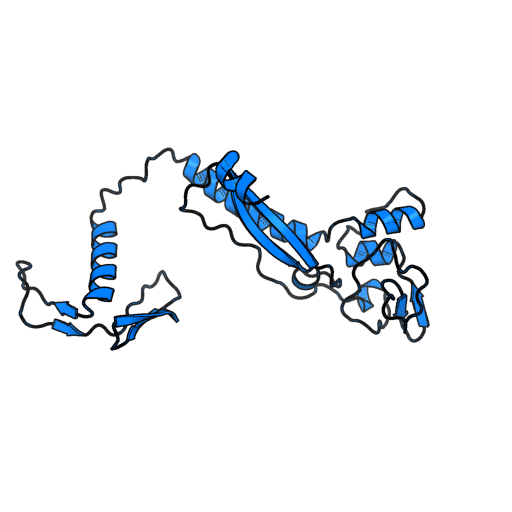ASN A C 1
ATOM 1201 O O . ASN A 1 150 ? -10.291 13.534 18.394 1.00 88.44 150 ASN A O 1
ATOM 1205 N N . PHE A 1 151 ? -10.404 11.642 17.182 1.00 84.62 151 PHE A N 1
ATOM 1206 C CA . PHE A 1 151 ? -11.643 11.146 17.779 1.00 84.62 151 PHE A CA 1
ATOM 1207 C C . PHE A 1 151 ? -11.441 10.817 19.268 1.00 84.62 151 PHE A C 1
ATOM 1209 O O . PHE A 1 151 ? -12.120 11.407 20.106 1.00 84.62 151 PHE A O 1
ATOM 1216 N N . LEU A 1 152 ? -10.429 10.008 19.606 1.00 80.75 152 LEU A N 1
ATOM 1217 C CA . LEU A 1 152 ? -10.089 9.674 20.996 1.00 80.75 152 LEU A CA 1
ATOM 1218 C C . LEU A 1 152 ? -9.766 10.914 21.844 1.00 80.75 152 LEU A C 1
ATOM 1220 O O . LEU A 1 152 ? -10.183 11.017 22.992 1.00 80.75 152 LEU A O 1
ATOM 1224 N N . SER A 1 153 ? -9.042 11.889 21.289 1.00 79.25 153 SER A N 1
ATOM 1225 C CA . SER A 1 153 ? -8.691 13.120 22.011 1.00 79.25 153 SER A CA 1
ATOM 1226 C C . SER A 1 153 ? -9.920 13.973 22.329 1.00 79.25 153 SER A C 1
ATOM 1228 O O . SER A 1 153 ? -9.961 14.616 23.376 1.00 79.25 153 SER A O 1
ATOM 1230 N N . LYS A 1 154 ? -10.930 13.982 21.447 1.00 74.31 154 LYS A N 1
ATOM 1231 C CA . LYS A 1 154 ? -12.202 14.671 21.706 1.00 74.31 154 LYS A CA 1
ATOM 1232 C C . LYS A 1 154 ? -12.983 13.988 22.826 1.00 74.31 154 LYS A C 1
ATOM 1234 O O . LYS A 1 154 ? -13.502 14.693 23.685 1.00 74.31 154 LYS A O 1
ATOM 1239 N N . GLU A 1 155 ? -13.014 12.656 22.852 1.00 66.25 155 GLU A N 1
ATOM 1240 C CA . GLU A 1 155 ? -13.651 11.918 23.948 1.00 66.25 155 GLU A CA 1
ATOM 1241 C C . GLU A 1 155 ? -12.901 12.102 25.273 1.00 66.25 155 GLU A C 1
ATOM 1243 O O . GLU A 1 155 ? -13.528 12.391 26.282 1.00 66.25 155 GLU A O 1
ATOM 1248 N N . ASN A 1 156 ? -11.566 12.060 25.279 1.00 61.50 156 ASN A N 1
ATOM 1249 C CA . ASN A 1 156 ? -10.770 12.236 26.502 1.00 61.50 156 ASN A CA 1
ATOM 1250 C C . ASN A 1 156 ? -10.753 13.688 27.023 1.00 61.50 156 ASN A C 1
ATOM 1252 O O . ASN A 1 156 ? -10.635 13.917 28.228 1.00 61.50 156 ASN A O 1
ATOM 1256 N N . GLY A 1 157 ? -10.869 14.683 26.135 1.00 54.69 157 GLY A N 1
ATOM 1257 C CA . GLY A 1 157 ? -11.058 16.092 26.503 1.00 54.69 157 GLY A CA 1
ATOM 1258 C C . GLY A 1 157 ? -12.438 16.367 27.113 1.00 54.69 157 GLY A C 1
ATOM 1259 O O . GLY A 1 157 ? -12.586 17.271 27.939 1.00 54.69 157 GLY A O 1
ATOM 1260 N N . GLU A 1 158 ? -13.434 15.543 26.784 1.00 47.56 158 GLU A N 1
ATOM 1261 C CA . GLU A 1 158 ? -14.660 15.403 27.556 1.00 47.56 158 GLU A CA 1
ATOM 1262 C C . GLU A 1 158 ? -14.443 14.372 28.666 1.00 47.56 158 GLU A C 1
ATOM 1264 O O . GLU A 1 158 ? -14.928 13.250 28.607 1.00 47.56 158 GLU A O 1
ATOM 1269 N N . ASN A 1 159 ? -13.783 14.783 29.750 1.00 42.38 159 ASN A N 1
ATOM 1270 C CA . ASN A 1 159 ? -13.799 14.061 31.023 1.00 42.38 159 ASN A CA 1
ATOM 1271 C C . ASN A 1 159 ? -15.216 14.116 31.648 1.00 42.38 159 ASN A C 1
ATOM 1273 O O . ASN A 1 159 ? -15.460 14.665 32.721 1.00 42.38 159 ASN A O 1
ATOM 1277 N N . LYS A 1 160 ? -16.200 13.605 30.915 1.00 40.28 160 LYS A N 1
ATOM 1278 C CA . LYS A 1 160 ? -17.465 13.108 31.400 1.00 40.28 160 LYS A CA 1
ATOM 1279 C C . LYS A 1 160 ? -17.284 11.604 31.370 1.00 40.28 160 LYS A C 1
ATOM 1281 O O . LYS A 1 160 ? -17.351 11.006 30.302 1.00 40.28 160 LYS A O 1
ATOM 1286 N N . MET A 1 161 ? -17.127 11.009 32.563 1.00 38.72 161 MET A N 1
ATOM 1287 C CA . MET A 1 161 ? -17.741 9.706 32.865 1.00 38.72 161 MET A CA 1
ATOM 1288 C C . MET A 1 161 ? -18.921 9.553 31.926 1.00 38.72 161 MET A C 1
ATOM 1290 O O . MET A 1 161 ? -19.752 10.467 32.010 1.00 38.72 161 MET A O 1
ATOM 1294 N N . VAL A 1 162 ? -18.918 8.529 31.046 1.00 40.25 162 VAL A N 1
ATOM 1295 C CA . VAL A 1 162 ? -20.029 8.115 30.163 1.00 40.25 162 VAL A CA 1
ATOM 1296 C C . VAL A 1 162 ? -21.195 9.002 30.479 1.00 40.25 162 VAL A C 1
ATOM 1298 O O . VAL A 1 162 ? -21.811 8.751 31.518 1.00 40.25 162 VAL A O 1
ATOM 1301 N N . LYS A 1 163 ? -21.318 10.148 29.781 1.00 40.00 163 LYS A N 1
ATOM 1302 C CA . LYS A 1 163 ? -22.225 11.225 30.198 1.00 40.00 163 LYS A CA 1
ATOM 1303 C C . LYS A 1 163 ? -23.502 10.489 30.523 1.00 40.00 163 LYS A C 1
ATOM 1305 O O . LYS A 1 163 ? -24.051 9.888 29.607 1.00 40.00 163 LYS A O 1
ATOM 1310 N N . HIS A 1 164 ? -23.858 10.375 31.810 1.00 42.97 164 HIS A N 1
ATOM 1311 C CA . HIS A 1 164 ? -25.035 9.617 32.195 1.00 42.97 164 HIS A CA 1
ATOM 1312 C C . HIS A 1 164 ? -26.131 10.484 31.620 1.00 42.97 164 HIS A C 1
ATOM 1314 O O . HIS A 1 164 ? -26.544 11.477 32.226 1.00 42.97 164 HIS A O 1
ATOM 1320 N N . THR A 1 165 ? -26.488 10.213 30.368 1.00 43.84 165 THR A N 1
ATOM 1321 C CA . THR A 1 165 ? -27.577 10.872 29.720 1.00 43.84 165 THR A CA 1
ATOM 1322 C C . THR A 1 165 ? -28.710 10.435 30.621 1.00 43.84 165 THR A C 1
ATOM 1324 O O . THR A 1 165 ? -29.058 9.264 30.753 1.00 43.84 165 THR A O 1
ATOM 1327 N N . LYS A 1 166 ? -29.281 11.400 31.340 1.00 45.56 166 LYS A N 1
ATOM 1328 C CA . LYS A 1 166 ? -30.567 11.183 31.995 1.00 45.56 166 LYS A CA 1
ATOM 1329 C C . LYS A 1 166 ? -31.662 10.926 30.944 1.00 45.56 166 LYS A C 1
ATOM 1331 O O . LYS A 1 166 ? -32.825 10.801 31.315 1.00 45.56 166 LYS A O 1
ATOM 1336 N N . ASN A 1 167 ? -31.302 10.798 29.659 1.00 51.66 167 ASN A N 1
ATOM 1337 C CA . ASN A 1 167 ? -32.069 10.121 28.631 1.00 51.66 167 ASN A CA 1
ATOM 1338 C C . ASN A 1 167 ? -32.210 8.640 28.991 1.00 51.66 167 ASN A C 1
ATOM 1340 O O . ASN A 1 167 ? -31.622 7.758 28.373 1.00 51.66 167 ASN A O 1
ATOM 1344 N N . LYS A 1 168 ? -33.108 8.359 29.940 1.00 53.91 168 LYS A N 1
ATOM 1345 C CA . LYS A 1 168 ? -33.727 7.036 30.093 1.00 53.91 168 LYS A CA 1
ATOM 1346 C C . LYS A 1 168 ? -34.207 6.471 28.744 1.00 53.91 168 LYS A C 1
ATOM 1348 O O . LYS A 1 168 ? -34.277 5.255 28.610 1.00 53.91 168 LYS A O 1
ATOM 1353 N N . GLY A 1 169 ? -34.504 7.336 27.767 1.00 55.94 16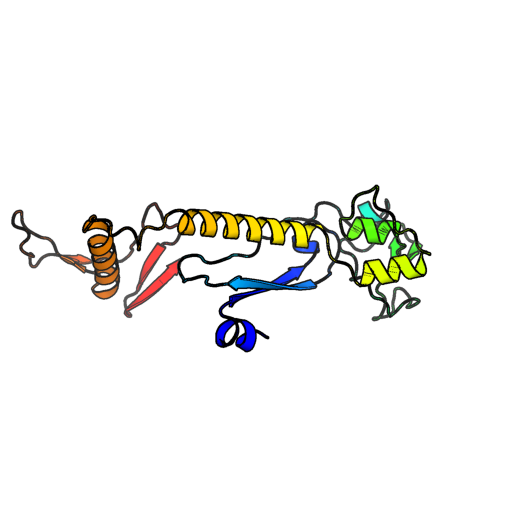9 GLY A N 1
ATOM 1354 C CA . GLY A 1 169 ? -34.875 6.980 26.398 1.00 55.94 169 GLY A CA 1
ATOM 1355 C C . GLY A 1 169 ? -33.860 6.084 25.687 1.00 55.94 169 GLY A C 1
ATOM 1356 O O . GLY A 1 169 ? -34.269 5.055 25.179 1.00 55.94 169 GLY A O 1
ATOM 1357 N N . GLU A 1 170 ? -32.555 6.368 25.742 1.00 63.50 170 GLU A N 1
ATOM 1358 C CA . GLU A 1 170 ? -31.541 5.629 24.956 1.00 63.50 170 GLU A CA 1
ATOM 1359 C C . GLU A 1 170 ? -31.410 4.161 25.402 1.00 63.50 170 GLU A C 1
ATOM 1361 O O . GLU A 1 170 ? -31.426 3.241 24.585 1.00 63.50 170 GLU A O 1
ATOM 1366 N N . TRP A 1 171 ? -31.373 3.911 26.715 1.00 65.75 171 TRP A N 1
ATOM 1367 C CA . TRP A 1 171 ? -31.356 2.546 27.260 1.00 65.75 171 TRP A CA 1
ATOM 1368 C C . TRP A 1 171 ? -32.699 1.830 27.102 1.00 65.75 171 TRP A C 1
ATOM 1370 O O . TRP A 1 171 ? -32.727 0.616 26.909 1.00 65.75 171 TRP A O 1
ATOM 1380 N N . THR A 1 172 ? -33.812 2.569 27.160 1.00 68.00 172 THR A N 1
ATOM 1381 C CA . THR A 1 172 ? -35.150 2.008 26.918 1.00 68.00 172 THR A CA 1
ATOM 1382 C C . THR A 1 172 ? -35.320 1.627 25.450 1.00 68.00 172 THR A C 1
ATOM 1384 O O . THR A 1 172 ? -35.896 0.582 25.160 1.00 68.00 172 THR A O 1
ATOM 1387 N N . GLU A 1 173 ? -34.783 2.419 24.526 1.00 72.31 173 GLU A N 1
ATOM 1388 C CA . GLU A 1 173 ? -34.767 2.145 23.090 1.00 72.31 173 GLU A CA 1
ATOM 1389 C C . GLU A 1 173 ? -33.887 0.937 22.771 1.00 72.31 173 GLU A C 1
ATOM 1391 O O . GLU A 1 173 ? -34.350 0.024 22.090 1.00 72.31 173 GLU A O 1
ATOM 1396 N N . LEU A 1 174 ? -32.673 0.865 23.329 1.00 76.06 174 LEU A N 1
ATOM 1397 C CA . LEU A 1 174 ? -31.790 -0.291 23.154 1.00 76.06 174 LEU A CA 1
ATOM 1398 C C . LEU A 1 174 ? -32.408 -1.572 23.732 1.00 76.06 174 LEU A C 1
ATOM 1400 O O . LEU A 1 174 ? -32.415 -2.606 23.068 1.00 76.06 174 LEU A O 1
ATOM 1404 N N . TYR A 1 175 ? -32.975 -1.509 24.940 1.00 76.44 175 TYR A N 1
ATOM 1405 C CA . TYR A 1 175 ? -33.690 -2.641 25.532 1.00 76.44 175 TYR A CA 1
ATOM 1406 C C . TYR A 1 175 ? -34.893 -3.055 24.678 1.00 76.44 175 TYR A C 1
ATOM 1408 O O . TYR A 1 175 ? -35.089 -4.243 24.437 1.00 76.44 175 TYR A O 1
ATOM 1416 N N . SER A 1 176 ? -35.672 -2.091 24.178 1.00 74.38 176 SER A N 1
ATOM 1417 C CA . SER A 1 176 ? -36.819 -2.362 23.304 1.00 74.38 176 SER A CA 1
ATOM 1418 C C . SER A 1 176 ? -36.380 -3.009 21.993 1.00 74.38 176 SER A C 1
ATOM 1420 O O . SER A 1 176 ? -37.013 -3.961 21.550 1.00 74.38 176 SER A O 1
ATOM 1422 N N . PHE A 1 177 ? -35.272 -2.554 21.406 1.00 79.56 177 PHE A N 1
ATOM 1423 C CA . PHE A 1 177 ? -34.679 -3.150 20.213 1.00 79.56 177 PHE A CA 1
ATOM 1424 C C . PHE A 1 177 ? -34.239 -4.598 20.461 1.00 79.56 177 PHE A C 1
ATOM 1426 O O . PHE A 1 177 ? -34.675 -5.498 19.748 1.00 79.56 177 PHE A O 1
ATOM 1433 N N . LEU A 1 178 ? -33.445 -4.848 21.508 1.00 80.31 178 LEU A N 1
ATOM 1434 C CA . LEU A 1 178 ? -32.978 -6.196 21.858 1.00 80.31 178 LEU A CA 1
ATOM 1435 C C . LEU A 1 178 ? -34.143 -7.139 22.187 1.00 80.31 178 LEU A C 1
ATOM 1437 O O . LEU A 1 178 ? -34.150 -8.294 21.766 1.00 80.31 178 LEU A O 1
ATOM 1441 N N . LYS A 1 179 ? -35.162 -6.636 22.890 1.00 79.25 179 LYS A N 1
ATOM 1442 C CA . LYS A 1 179 ? -36.372 -7.394 23.208 1.00 79.25 179 LYS A CA 1
ATOM 1443 C C . LYS A 1 179 ? -37.204 -7.704 21.968 1.00 79.25 179 LYS A C 1
ATOM 1445 O O . LYS A 1 179 ? -37.715 -8.808 21.856 1.00 79.25 179 LYS A O 1
ATOM 1450 N N . LEU A 1 180 ? -37.301 -6.776 21.017 1.00 81.50 180 LEU A N 1
ATOM 1451 C CA . LEU A 1 180 ? -37.948 -7.019 19.727 1.00 81.50 180 LEU A CA 1
ATOM 1452 C C . LEU A 1 180 ? -37.209 -8.069 18.896 1.00 81.50 180 LEU A C 1
ATOM 1454 O O . LEU A 1 180 ? -37.869 -8.878 18.250 1.00 81.50 180 LEU A O 1
ATOM 1458 N N . LEU A 1 181 ? -35.871 -8.085 18.923 1.00 79.19 181 LEU A N 1
ATOM 1459 C CA . LEU A 1 181 ? -35.094 -9.131 18.253 1.00 79.19 181 LEU A CA 1
ATOM 1460 C C . LEU A 1 181 ? -35.349 -10.513 18.874 1.00 79.19 181 LEU A C 1
ATOM 1462 O O . LEU A 1 181 ? -35.484 -11.489 18.142 1.00 79.19 181 LEU A O 1
ATOM 1466 N N . ASN A 1 182 ? -35.436 -10.585 20.205 1.00 79.75 182 ASN A N 1
ATOM 1467 C CA . ASN A 1 182 ? -35.665 -11.834 20.931 1.00 79.75 182 ASN A CA 1
ATOM 1468 C C . ASN A 1 182 ? -37.110 -12.339 20.798 1.00 79.75 182 ASN A C 1
ATOM 1470 O O . ASN A 1 182 ? -37.347 -13.484 20.435 1.00 79.75 182 ASN A O 1
ATOM 1474 N N . ASP A 1 183 ? -38.084 -11.478 21.092 1.00 82.81 183 ASP A N 1
ATOM 1475 C CA . ASP A 1 183 ? -39.491 -11.870 21.197 1.00 82.81 183 ASP A CA 1
ATOM 1476 C C . ASP A 1 183 ? -40.188 -11.887 19.828 1.00 82.81 183 ASP A C 1
ATOM 1478 O O . ASP A 1 183 ? -41.242 -12.511 19.683 1.00 82.81 183 ASP A O 1
ATOM 1482 N N . LYS A 1 184 ? -39.646 -11.151 18.840 1.00 85.62 184 LYS A N 1
ATOM 1483 C CA . LYS A 1 184 ? -40.198 -10.939 17.483 1.00 85.62 184 LYS A CA 1
ATOM 1484 C C . LYS A 1 184 ? -41.652 -10.459 17.457 1.00 85.62 184 LYS A C 1
ATOM 1486 O O . LYS A 1 184 ? -42.338 -10.547 16.438 1.00 85.62 184 LYS A O 1
ATOM 1491 N N . LYS A 1 185 ? -42.139 -9.938 18.584 1.00 85.38 185 LYS A N 1
ATOM 1492 C CA . LYS A 1 185 ? -43.519 -9.501 18.789 1.00 85.38 185 LYS A CA 1
ATOM 1493 C C . LYS A 1 185 ? -43.541 -8.125 19.425 1.00 85.38 185 LYS A C 1
ATOM 1495 O O . LYS A 1 185 ? -42.918 -7.897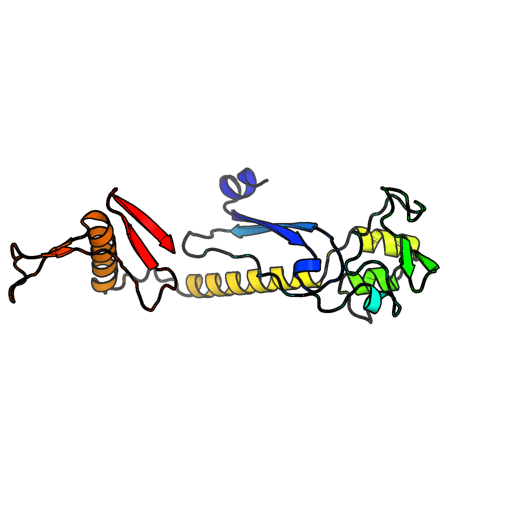 20.459 1.00 85.38 185 LYS A O 1
ATOM 1500 N N . LEU A 1 186 ? -44.323 -7.230 18.835 1.00 86.00 186 LEU A N 1
ATOM 1501 C CA . LEU A 1 186 ? -44.633 -5.928 19.407 1.00 86.00 186 LEU A CA 1
ATOM 1502 C C . LEU A 1 186 ? -46.051 -5.962 19.978 1.00 86.00 186 LEU A C 1
ATOM 1504 O O . LEU A 1 186 ? -47.030 -5.939 19.231 1.00 86.00 186 LEU A O 1
ATOM 1508 N N . TYR A 1 187 ? -46.161 -6.044 21.301 1.00 83.94 187 TYR A N 1
ATOM 1509 C CA . TYR A 1 187 ? -47.450 -6.036 21.990 1.00 83.94 187 TYR A CA 1
ATOM 1510 C C . TYR A 1 187 ? -48.053 -4.631 21.995 1.00 83.94 187 TYR A C 1
ATOM 1512 O O . TYR A 1 187 ? -47.365 -3.648 22.271 1.00 83.94 187 TYR A O 1
ATOM 1520 N N . LEU A 1 188 ? -49.351 -4.538 21.706 1.00 84.81 188 LEU A N 1
ATOM 1521 C CA . LEU A 1 188 ? -50.089 -3.280 21.791 1.00 84.81 188 LEU A CA 1
ATOM 1522 C C . LEU A 1 188 ? -50.354 -2.923 23.253 1.00 84.81 188 LEU A C 1
ATOM 1524 O O . LEU A 1 188 ? -50.566 -3.813 24.070 1.00 84.81 188 LEU A O 1
ATOM 1528 N N . ALA A 1 189 ? -50.417 -1.634 23.574 1.00 85.62 189 ALA A N 1
ATOM 1529 C CA . ALA A 1 189 ? -50.837 -1.161 24.889 1.00 85.62 189 ALA A CA 1
ATOM 1530 C C . ALA A 1 189 ? -52.064 -0.247 24.780 1.00 85.62 189 ALA A C 1
ATOM 1532 O O . ALA A 1 189 ? -52.343 0.323 23.722 1.00 85.62 189 ALA A O 1
ATOM 1533 N N . ASP A 1 190 ? -52.839 -0.139 25.858 1.00 85.62 190 ASP A N 1
ATOM 1534 C CA . ASP A 1 190 ? -53.848 0.913 25.985 1.00 85.62 190 ASP A CA 1
ATOM 1535 C C . ASP A 1 190 ? -53.232 2.257 26.421 1.00 85.62 190 ASP A C 1
ATOM 1537 O O . ASP A 1 190 ? -52.021 2.389 26.600 1.00 85.62 190 ASP A O 1
ATOM 1541 N N . LYS A 1 191 ? -54.084 3.279 26.573 1.00 87.00 191 LYS A N 1
ATOM 1542 C CA . LYS A 1 191 ? -53.685 4.634 26.988 1.00 87.00 191 LYS A CA 1
ATOM 1543 C C . LYS A 1 191 ? -53.009 4.685 28.367 1.00 87.00 191 LYS A C 1
ATOM 1545 O O . LYS A 1 191 ? -52.340 5.667 28.665 1.00 87.00 191 LYS A O 1
ATOM 1550 N N . ASP A 1 192 ? -53.180 3.640 29.176 1.00 89.38 192 ASP A N 1
ATOM 1551 C CA . ASP A 1 192 ? -52.630 3.507 30.522 1.00 89.38 192 ASP A CA 1
ATOM 1552 C C . ASP A 1 192 ? -51.404 2.568 30.532 1.00 89.38 192 ASP A C 1
ATOM 1554 O O . ASP A 1 192 ? -50.973 2.109 31.591 1.00 89.38 192 ASP A O 1
ATOM 1558 N N . MET A 1 193 ? -50.830 2.285 29.351 1.00 75.44 193 MET A N 1
ATOM 1559 C CA . MET A 1 193 ? -49.653 1.432 29.135 1.00 75.44 193 MET A CA 1
ATOM 1560 C C . MET A 1 193 ? -49.850 -0.032 29.562 1.00 75.44 193 MET A C 1
ATOM 1562 O O . MET A 1 193 ? -48.871 -0.751 29.784 1.00 75.44 193 MET A O 1
ATOM 1566 N N . LYS A 1 194 ? -51.095 -0.520 29.653 1.00 82.94 194 LYS A N 1
ATOM 1567 C CA . LYS A 1 194 ? -51.353 -1.937 29.941 1.00 82.94 194 LYS A CA 1
ATOM 1568 C C . LYS A 1 194 ? -51.267 -2.770 28.658 1.00 82.94 194 LYS A C 1
ATOM 1570 O O . LYS A 1 194 ? -51.940 -2.428 27.681 1.00 82.94 194 LYS A O 1
ATOM 1575 N N . PRO A 1 195 ? -50.484 -3.868 28.641 1.00 77.44 195 PRO A N 1
ATOM 1576 C CA . PRO A 1 195 ? -50.371 -4.732 27.472 1.00 77.44 195 PRO A CA 1
ATOM 1577 C C . PRO A 1 195 ? -51.723 -5.345 27.099 1.00 77.44 195 PRO A C 1
ATOM 1579 O O . PRO A 1 195 ? -52.424 -5.902 27.945 1.00 77.44 195 PRO A O 1
ATOM 1582 N N . LYS A 1 196 ? -52.074 -5.283 25.819 1.00 81.12 196 LYS A N 1
ATOM 1583 C CA . LYS A 1 196 ? -53.198 -6.005 25.226 1.00 81.12 196 LYS A CA 1
ATOM 1584 C C . LYS A 1 196 ? -52.718 -7.356 24.698 1.00 81.12 196 LYS A C 1
ATOM 1586 O O . LYS A 1 196 ? -51.572 -7.519 24.294 1.00 81.12 196 LYS A O 1
ATOM 1591 N N . ILE A 1 197 ? -53.645 -8.307 24.625 1.00 82.88 197 ILE A N 1
ATOM 1592 C CA . ILE A 1 197 ? -53.441 -9.634 24.014 1.00 82.88 197 ILE A CA 1
ATOM 1593 C C . ILE A 1 197 ? -53.098 -9.581 22.514 1.00 82.88 197 ILE A C 1
ATOM 1595 O O . ILE A 1 197 ? -52.609 -10.561 21.960 1.00 82.88 197 ILE A O 1
ATOM 1599 N N . HIS A 1 198 ? -53.335 -8.448 21.850 1.00 85.50 198 HIS A N 1
ATOM 1600 C CA . HIS A 1 198 ? -53.023 -8.255 20.437 1.00 85.50 198 HIS A CA 1
ATOM 1601 C C . HIS A 1 198 ? -51.578 -7.776 20.241 1.00 85.50 198 HIS A C 1
ATOM 1603 O O . HIS A 1 198 ? -51.109 -6.880 20.947 1.00 85.50 198 HIS A O 1
ATOM 1609 N N . PHE A 1 199 ? -50.895 -8.340 19.246 1.00 88.69 199 PHE A N 1
ATOM 1610 C CA . PHE A 1 199 ? -49.507 -8.028 18.912 1.00 88.69 199 PHE A CA 1
ATOM 1611 C C . PHE A 1 199 ? -49.295 -7.981 17.395 1.00 88.69 199 PHE A C 1
ATOM 1613 O O . PHE A 1 199 ? -50.067 -8.564 16.632 1.00 88.69 199 PHE A O 1
ATOM 1620 N N . PHE A 1 200 ? -48.219 -7.320 16.973 1.00 86.75 200 PHE A N 1
ATOM 1621 C CA . PHE A 1 200 ? -47.682 -7.416 15.616 1.00 86.75 200 PHE A CA 1
ATOM 1622 C C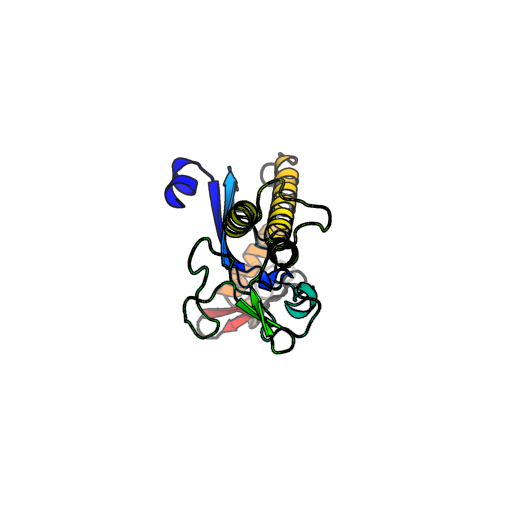 . PHE A 1 200 ? -46.467 -8.341 15.590 1.00 86.75 200 PHE A C 1
ATOM 1624 O O . PHE A 1 200 ? -45.622 -8.268 16.482 1.00 86.75 200 PHE A O 1
ATOM 1631 N N . ASN A 1 201 ? -46.357 -9.175 14.555 1.00 87.56 201 ASN A N 1
ATOM 1632 C CA . ASN A 1 201 ? -45.119 -9.896 14.269 1.00 87.56 201 ASN A CA 1
ATOM 1633 C C . ASN A 1 201 ? -44.112 -8.940 13.630 1.00 87.56 201 ASN A C 1
ATOM 1635 O O . ASN A 1 201 ? -44.443 -8.210 12.692 1.00 87.56 201 ASN A O 1
ATOM 1639 N N . VAL A 1 202 ? -42.890 -8.948 14.147 1.00 84.56 202 VAL A N 1
ATOM 1640 C CA . VAL A 1 202 ? -41.794 -8.119 13.657 1.00 84.56 202 VAL A CA 1
ATOM 1641 C C . VAL A 1 202 ? -40.847 -9.010 12.868 1.00 84.56 202 VAL A C 1
ATOM 1643 O O . VAL A 1 202 ? -40.165 -9.853 13.436 1.00 84.56 202 VAL A O 1
ATOM 1646 N N . ASN A 1 203 ? -40.801 -8.801 11.553 1.00 83.75 203 ASN A N 1
ATOM 1647 C CA . ASN A 1 203 ? -39.950 -9.584 10.647 1.00 83.75 203 ASN A CA 1
ATOM 1648 C C . ASN A 1 203 ? -38.660 -8.840 10.269 1.00 83.75 203 ASN A C 1
ATOM 1650 O O . ASN A 1 203 ? -37.705 -9.440 9.781 1.00 83.75 203 ASN A O 1
ATOM 1654 N N . LYS A 1 204 ? -38.639 -7.516 10.466 1.00 80.06 204 LYS A N 1
ATOM 1655 C CA . LYS A 1 204 ? -37.524 -6.644 10.103 1.00 80.06 204 LYS A CA 1
ATOM 1656 C C . LYS A 1 204 ? -37.419 -5.486 11.081 1.00 80.06 204 LYS A C 1
ATOM 1658 O O . LYS A 1 204 ? -38.425 -4.844 11.382 1.00 80.06 204 LYS A O 1
ATOM 1663 N N . VAL A 1 205 ? -36.196 -5.178 11.499 1.00 74.69 205 VAL A N 1
ATOM 1664 C CA . VAL A 1 205 ? -35.887 -3.959 12.250 1.00 74.69 205 VAL A CA 1
ATOM 1665 C C . VAL A 1 205 ? -34.820 -3.168 11.499 1.00 74.69 205 VAL A C 1
ATOM 1667 O O . VAL A 1 205 ? -33.824 -3.718 11.033 1.00 74.69 205 VAL A O 1
ATOM 1670 N N . THR A 1 206 ? -35.054 -1.868 11.333 1.00 69.69 206 THR A N 1
ATOM 1671 C CA . THR A 1 206 ? -34.151 -0.940 10.644 1.00 69.69 206 THR A CA 1
ATOM 1672 C C . THR A 1 206 ? -34.208 0.420 11.332 1.00 69.69 206 THR A C 1
ATOM 1674 O O . THR A 1 206 ? -35.216 0.758 11.955 1.00 69.69 206 THR A O 1
ATOM 1677 N N . THR A 1 207 ? -33.132 1.196 11.243 1.00 64.00 207 THR A N 1
ATOM 1678 C CA . THR A 1 207 ? -33.087 2.573 11.744 1.00 64.00 207 THR A CA 1
ATOM 1679 C C . THR A 1 207 ? -32.522 3.480 10.656 1.00 64.00 207 THR A C 1
ATOM 1681 O O . THR A 1 207 ? -31.763 3.031 9.804 1.00 64.00 207 THR A O 1
ATOM 1684 N N . LEU A 1 208 ? -32.858 4.773 10.683 1.00 56.81 208 LEU A N 1
ATOM 1685 C CA . LEU A 1 208 ? -32.304 5.755 9.735 1.00 56.81 208 LEU A CA 1
ATOM 1686 C C . LEU A 1 208 ? -30.783 5.950 9.896 1.00 56.81 208 LEU A C 1
ATOM 1688 O O . LEU A 1 208 ? -30.132 6.477 8.998 1.00 56.81 208 LEU A O 1
ATOM 1692 N N . ASN A 1 209 ? -30.227 5.517 11.031 1.00 53.41 209 ASN A N 1
ATOM 1693 C CA . ASN A 1 209 ? -28.838 5.747 11.423 1.00 53.41 209 ASN A CA 1
ATOM 1694 C C . ASN A 1 209 ? -27.918 4.551 11.133 1.00 53.41 209 ASN A C 1
ATOM 1696 O O . ASN A 1 209 ? -26.705 4.667 11.290 1.00 53.41 209 ASN A O 1
ATOM 1700 N N . ILE A 1 210 ? -28.470 3.406 10.723 1.00 58.72 210 ILE A N 1
ATOM 1701 C CA . ILE A 1 210 ? -27.716 2.181 10.445 1.00 58.72 210 ILE A CA 1
ATOM 1702 C C . ILE A 1 210 ? -28.052 1.749 9.017 1.00 58.72 210 ILE A C 1
ATOM 1704 O O . ILE A 1 210 ? -29.217 1.575 8.672 1.00 58.72 210 ILE A O 1
ATOM 1708 N N . LYS A 1 211 ? -27.031 1.597 8.162 1.00 55.09 211 LYS A N 1
ATOM 1709 C CA . LYS A 1 211 ? -27.226 1.168 6.762 1.00 55.09 211 LYS A CA 1
ATOM 1710 C C . LYS A 1 211 ? -27.698 -0.285 6.663 1.00 55.09 211 LYS A C 1
ATOM 1712 O O . LYS A 1 211 ? -28.333 -0.647 5.678 1.00 55.09 211 LYS A O 1
ATOM 1717 N N . GLN A 1 212 ? -27.376 -1.089 7.670 1.00 63.53 212 GLN A N 1
ATOM 1718 C CA . GLN A 1 212 ? -27.715 -2.499 7.760 1.00 63.53 212 GLN A CA 1
ATOM 1719 C C . GLN A 1 212 ? -29.163 -2.703 8.210 1.00 63.53 212 GLN A C 1
ATOM 1721 O O . GLN A 1 212 ? -29.687 -2.001 9.078 1.00 63.53 212 GLN A O 1
ATOM 1726 N N . SER A 1 213 ? -29.806 -3.704 7.624 1.00 67.31 213 SER A N 1
ATOM 1727 C CA . SER A 1 213 ? -31.129 -4.177 8.016 1.00 67.31 213 SER A CA 1
ATOM 1728 C C . SER A 1 213 ? -31.017 -5.523 8.723 1.00 67.31 213 SER A C 1
ATOM 1730 O O . SER A 1 213 ? -30.373 -6.431 8.205 1.00 67.31 213 SER A O 1
ATOM 1732 N N . CYS A 1 214 ? -31.700 -5.678 9.858 1.00 71.25 214 CYS A N 1
ATOM 1733 C CA . CYS A 1 214 ? -31.798 -6.968 10.540 1.00 71.25 214 CYS A CA 1
ATOM 1734 C C . CYS A 1 214 ? -33.113 -7.654 10.160 1.00 71.25 214 CYS A C 1
ATOM 1736 O O . CYS A 1 214 ? -34.192 -7.100 10.400 1.00 71.25 214 CYS A O 1
ATOM 1738 N N . TYR A 1 215 ? -33.025 -8.855 9.596 1.00 74.81 215 TYR A N 1
ATOM 1739 C CA . TYR A 1 215 ? -34.160 -9.732 9.321 1.00 74.81 215 TYR A CA 1
ATOM 1740 C C . TYR A 1 215 ? -34.248 -10.817 10.393 1.00 74.81 215 TYR A C 1
ATOM 1742 O O . TYR A 1 215 ? -33.242 -11.403 10.795 1.00 74.81 215 TYR A O 1
ATOM 1750 N N . LEU A 1 216 ? -35.465 -11.055 10.876 1.00 75.81 216 LEU A N 1
ATOM 1751 C CA . LEU A 1 216 ? -35.756 -12.026 11.925 1.00 75.81 216 LEU A CA 1
ATOM 1752 C C . LEU A 1 216 ? -36.286 -13.304 11.271 1.00 75.81 216 LEU A C 1
ATOM 1754 O O . LEU A 1 216 ? -37.444 -13.352 10.861 1.00 75.81 216 LEU A O 1
ATOM 1758 N N . ALA A 1 217 ? -35.430 -14.320 11.143 1.00 71.31 217 ALA A N 1
ATOM 1759 C CA . ALA A 1 217 ? -35.791 -15.604 10.543 1.00 71.31 217 ALA A CA 1
ATOM 1760 C C . ALA A 1 217 ? -36.613 -16.463 11.519 1.00 71.31 217 ALA A C 1
ATOM 1762 O O . ALA A 1 217 ? -36.543 -16.273 12.732 1.00 71.31 217 ALA A O 1
ATOM 1763 N N . GLU A 1 218 ? -37.367 -17.447 11.024 1.00 67.69 218 GLU A N 1
ATOM 1764 C CA . GLU A 1 218 ? -38.239 -18.295 11.860 1.00 67.69 218 GLU A CA 1
ATOM 1765 C C . GLU A 1 218 ? -37.468 -19.121 12.912 1.00 67.69 218 GLU A C 1
ATOM 1767 O O . GLU A 1 218 ? -38.008 -19.408 13.974 1.00 67.69 218 GLU A O 1
ATOM 1772 N N . ASN A 1 219 ? -36.178 -19.393 12.689 1.00 69.81 219 ASN A N 1
ATOM 1773 C CA . ASN A 1 219 ? -35.329 -20.233 13.550 1.00 69.81 219 ASN A CA 1
ATOM 1774 C C . ASN A 1 219 ? -34.576 -19.465 14.656 1.00 69.81 219 ASN A C 1
ATOM 1776 O O . ASN A 1 219 ? -33.479 -19.864 15.032 1.00 69.81 219 ASN A O 1
ATOM 1780 N N . ASP A 1 220 ? -35.092 -18.322 15.115 1.00 67.62 220 ASP A N 1
ATOM 1781 C CA . ASP A 1 220 ? -34.395 -17.454 16.098 1.00 67.62 220 ASP A CA 1
ATOM 1782 C C . ASP A 1 220 ? -33.000 -16.971 15.665 1.00 67.62 220 ASP A C 1
ATOM 1784 O O . ASP A 1 220 ? -32.201 -16.496 16.468 1.00 67.62 220 ASP A O 1
ATOM 1788 N N . LEU A 1 221 ? -32.741 -17.009 14.357 1.00 69.00 221 LEU A N 1
ATOM 1789 C CA . LEU A 1 221 ? -31.547 -16.450 13.739 1.00 69.00 221 LEU A CA 1
ATOM 1790 C C . LEU A 1 221 ? -31.819 -15.019 13.261 1.00 69.00 221 LEU A C 1
ATOM 1792 O O . LEU A 1 221 ? -32.887 -14.714 12.722 1.00 69.00 221 LEU A O 1
ATOM 1796 N N . VAL A 1 222 ? -30.829 -14.149 13.459 1.00 72.25 222 VAL A N 1
ATOM 1797 C CA . VAL A 1 222 ? -30.827 -12.775 12.947 1.00 72.25 222 VAL A CA 1
ATOM 1798 C C . VAL A 1 222 ? -29.916 -12.725 11.729 1.00 72.25 222 VAL A C 1
ATOM 1800 O O . VAL A 1 222 ? -28.717 -12.977 11.838 1.00 72.25 222 VAL A O 1
ATOM 1803 N N . GLU A 1 223 ? -30.480 -12.378 10.578 1.00 73.25 223 GLU A N 1
ATOM 1804 C CA . GLU A 1 223 ? -29.720 -12.148 9.352 1.00 73.25 223 GLU A CA 1
ATOM 1805 C C . GLU A 1 223 ? -29.474 -10.649 9.186 1.00 73.25 223 GLU A C 1
ATOM 1807 O O . GLU A 1 223 ? -30.406 -9.843 9.214 1.00 73.25 223 GLU A O 1
ATOM 1812 N N . ILE A 1 224 ? -28.208 -10.267 9.033 1.00 72.31 224 ILE A N 1
ATOM 1813 C CA . ILE A 1 224 ? -27.797 -8.876 8.835 1.00 72.31 224 ILE A CA 1
ATOM 1814 C C . ILE A 1 224 ? -27.447 -8.708 7.360 1.00 72.31 224 ILE A C 1
ATOM 1816 O O . ILE A 1 224 ? -26.565 -9.407 6.858 1.00 72.31 224 ILE A O 1
ATOM 1820 N N . ILE A 1 225 ? -28.141 -7.790 6.687 1.00 62.19 225 ILE A N 1
ATOM 1821 C CA . ILE A 1 225 ? -27.915 -7.430 5.278 1.00 62.19 225 ILE A CA 1
ATOM 1822 C C . ILE A 1 225 ? -27.472 -5.974 5.193 1.00 62.19 225 ILE A C 1
ATOM 1824 O O . ILE A 1 225 ? -28.142 -5.123 5.829 1.00 62.19 225 ILE A O 1
#

Sequence (225 aa):
IRDILEQELGYSFYFKVLKASDYGLPQLRPRAFMIGFRDDHVLGNFSFPEPIPLKFTMSDVWKGKCDREIGYTLRVGGRGSKIGDRRNWDQYLVDGVVSQIMPEQARKMQGFPDNFEFPVPKSQAMKQLGNSVAVDAVRACGESLLNYMNFLSKENGENKMVKHTKNKGEWTELYSFLKLLNDKKLYLADKDMKPKIHFFNVNKVTTLNIKQSCYLAENDLVEII

Secondary structure (DSSP, 8-state):
-HHIIIIIS-B--EEEEEEGGGBT-SB--EEEEEE--BT--SS----PPPPB--SS-HHHHHTS-BS-SSBPPP-SS-TT--TTSTT-SSEEEETTEEEE--HHHHHHHTT--TT---SS-HHHHHHHHHHS--HHHHHHHHHHHHHHHHHHHHHHHS--SS-----HHHHHHHHHHHHHHHH-EEEEE-TT-PEEEEEEE--EE--TT-S--EEE-TTSPEEE-

Foldseek 3Di:
DQCCCVPVVQWDWDKDWDALQQQQFQARDTDIDIDIDHPPPDPDDQDAFGGDHHVAFLCVLVVFDWPGRHAAQQALDLPPPDPPDPSDRFWIQGNNDIDGDWLSSLCVRLPHDNPDDDPDPRNVSSVCSNVDHSVRSVVSRVVSVVVRVVVVVVVVVPPDPVVVPPCPVVVVVVVVVVVCLQVQWAFDADPVRHTDPDIDGHQWDDDPVDPWIWGRDPVSDTDID